Protein AF-A0A3D0NHR7-F1 (afdb_monomer)

Mean predicted aligned error: 10.05 Å

Sequence (197 aa):
MELDTPGGELRIEGRGYHDRNSAGQPLQSLGIHSWWWGRLALPGRDLIFYRLVPSEAGKAPRDLVVEIAEDGTCRAREQAALQMGRERRNVWGLRWPDSAVFADPDGHIVRVDVDSVLDNGPFYQRYLLRGRCGSDEGYGIGENLMPDRVDTDLLRPLVRMRVHRAVGANSMWLPLFSGDVDGRWSRLLKRSGGARV

Secondary structure (DSSP, 8-state):
-EEEETTEEEE--S---------SS-GGGS-EEEEEEEEEEETTEEEEEEEEEESSTTPPPEEEEEEEETT--EEEEET---EE--EEE-TT--EEESEEEEE-TT--EEEEEEEEEEEE-SSEEEEEEEEEETTEEEEEEEEEE-GGGTT-TTHHHHHHHHPPPSSSPPPTTGGGTSS-STTHHHHHHHHHTT---

Nearest PDB structures (foldseek):
  5wsy-assembly1_A  TM=3.851E-01  e=1.244E-01  Streptomyces avermitilis MA-4680 = NBRC 14893
  2own-assembly1_A  TM=2.273E-01  e=4.350E-02  Lactiplantibacillus plantarum
  8pec-assembly1_A  TM=3.671E-01  e=9.628E-01  Klebsiella pneumoniae
  2vqi-assembly2_B-2  TM=3.374E-01  e=1.499E+00  Escherichia coli
  2own-assembly1_B  TM=1.986E-01  e=8.928E-02  Lactiplantibacillus plantarum

pLDDT: mean 85.44, std 14.25, range [32.78, 98.56]

Foldseek 3Di:
DWDQDPVGIDDDDDDDDDDDDDDPDQLLPPQFQKKKWKWWDKVQKIKIKIWTDGNDPPDDIKIKIWMQGNVRDIDIDTPQVKDFADWDADPLRDIDGQKIWTAHRVGFIKIKGFPAWPDDDNFKTKTWIWMDTPPIITIMMMMMGGSNRCDDPVCVVVVQLCDDDPDDDGHLNNLLNDDDVPCSVVVSVVSVVPDDD

Structure (mmCIF, N/CA/C/O backbone):
data_AF-A0A3D0NHR7-F1
#
_entry.id   AF-A0A3D0NHR7-F1
#
loop_
_atom_site.group_PDB
_atom_site.id
_atom_site.type_symbol
_atom_site.label_atom_id
_atom_site.label_alt_id
_atom_site.label_comp_id
_atom_site.label_asym_id
_atom_site.label_entity_id
_atom_site.label_seq_id
_atom_site.pdbx_PDB_ins_code
_atom_site.Cartn_x
_atom_site.Cartn_y
_atom_site.Cartn_z
_atom_site.occupancy
_atom_site.B_iso_or_equiv
_atom_site.auth_seq_id
_atom_site.auth_comp_id
_atom_site.auth_asym_id
_atom_site.auth_atom_id
_atom_site.pdbx_PDB_model_num
ATOM 1 N N . MET A 1 1 ? -19.842 -3.595 -12.432 1.00 79.94 1 MET A N 1
ATOM 2 C CA . MET A 1 1 ? -19.036 -3.532 -13.665 1.00 79.94 1 MET A CA 1
ATOM 3 C C . MET A 1 1 ? -19.276 -4.808 -14.440 1.00 79.94 1 MET A C 1
ATOM 5 O O . MET A 1 1 ? -19.090 -5.873 -13.870 1.00 79.94 1 MET A O 1
ATOM 9 N N . GLU A 1 2 ? -19.714 -4.706 -15.686 1.00 84.62 2 GLU A N 1
ATOM 10 C CA . GLU A 1 2 ? -19.804 -5.844 -16.605 1.00 84.62 2 GLU A CA 1
ATOM 11 C C . GLU A 1 2 ? -18.571 -5.817 -17.512 1.00 84.62 2 GLU A C 1
ATOM 13 O O . GLU A 1 2 ? -18.151 -4.750 -17.964 1.00 84.62 2 GLU A O 1
ATOM 18 N N . LEU A 1 3 ? -17.925 -6.970 -17.671 1.00 83.69 3 LEU A N 1
ATOM 19 C CA . LEU A 1 3 ? -16.748 -7.160 -18.506 1.00 83.69 3 LEU A CA 1
ATOM 20 C C . LEU A 1 3 ? -17.049 -8.234 -19.542 1.00 83.69 3 LEU A C 1
ATOM 22 O O . LEU A 1 3 ? -17.218 -9.402 -19.191 1.00 83.69 3 LEU A O 1
ATOM 26 N N . ASP A 1 4 ? -17.019 -7.852 -20.811 1.00 88.12 4 ASP A N 1
ATOM 27 C CA . ASP A 1 4 ? -17.010 -8.810 -21.908 1.00 88.12 4 ASP A CA 1
ATOM 28 C C . ASP A 1 4 ? -15.602 -9.379 -22.069 1.00 88.12 4 ASP A C 1
ATOM 30 O O . ASP A 1 4 ? -14.644 -8.671 -22.394 1.00 88.12 4 ASP A O 1
ATOM 34 N N . THR A 1 5 ? -15.463 -10.678 -21.825 1.00 83.69 5 THR A N 1
ATOM 35 C CA . THR A 1 5 ? -14.222 -11.416 -22.062 1.00 83.69 5 THR A CA 1
ATOM 36 C C . THR A 1 5 ? -14.417 -12.388 -23.227 1.00 83.69 5 THR A C 1
ATOM 38 O O . THR A 1 5 ? -15.546 -12.792 -23.505 1.00 83.69 5 THR A O 1
ATOM 41 N N . PRO A 1 6 ? -13.343 -12.859 -23.892 1.00 85.31 6 PRO A N 1
ATOM 42 C CA . PRO A 1 6 ? -13.462 -13.897 -24.920 1.00 85.31 6 PRO A CA 1
ATOM 43 C C . PRO A 1 6 ? -14.146 -15.192 -24.439 1.00 85.31 6 PRO A C 1
ATOM 45 O O . PRO A 1 6 ? -14.608 -15.975 -25.263 1.00 85.31 6 PRO A O 1
ATOM 48 N N . GLY A 1 7 ? -14.194 -15.428 -23.120 1.00 87.06 7 GLY A N 1
ATOM 49 C CA . GLY A 1 7 ? -14.844 -16.583 -22.494 1.00 87.06 7 GLY A CA 1
ATOM 50 C C . GLY A 1 7 ? -16.284 -16.344 -22.024 1.00 87.06 7 GLY A C 1
ATOM 51 O O . GLY A 1 7 ? -16.879 -17.267 -21.473 1.00 87.06 7 GLY A O 1
ATOM 52 N N . GLY A 1 8 ? -16.837 -15.143 -22.219 1.00 88.62 8 GLY A N 1
ATOM 53 C CA . GLY A 1 8 ? -18.185 -14.768 -21.791 1.00 88.62 8 GLY A CA 1
ATOM 54 C C . GLY A 1 8 ? -18.231 -13.474 -20.981 1.00 88.62 8 GLY A C 1
ATOM 55 O O . GLY A 1 8 ? -17.220 -12.789 -20.792 1.00 88.62 8 GLY A O 1
ATOM 56 N N . GLU A 1 9 ? -19.429 -13.158 -20.504 1.00 91.31 9 GLU A N 1
ATOM 57 C CA . GLU A 1 9 ? -19.726 -11.952 -19.736 1.00 91.31 9 GLU A CA 1
ATOM 58 C C . GLU A 1 9 ? -19.452 -12.180 -18.242 1.00 91.31 9 GLU A C 1
ATOM 60 O O . GLU A 1 9 ? -19.903 -13.162 -17.646 1.00 91.31 9 GLU A O 1
ATOM 65 N N . LEU A 1 10 ? -18.697 -11.269 -17.626 1.00 90.94 10 LEU A N 1
ATOM 66 C CA . LEU A 1 10 ? -18.388 -11.289 -16.201 1.00 90.94 10 LEU A CA 1
ATOM 67 C C . LEU A 1 10 ? -18.998 -10.064 -15.519 1.00 90.94 10 LEU A C 1
ATOM 69 O O . LEU A 1 10 ? -18.574 -8.933 -15.754 1.00 90.94 10 LEU A O 1
ATOM 73 N N . ARG A 1 11 ? -19.938 -10.294 -14.600 1.00 89.81 11 ARG A N 1
ATOM 74 C CA . ARG A 1 11 ? -20.490 -9.245 -13.738 1.00 89.81 11 ARG A CA 1
ATOM 75 C C . ARG A 1 11 ? -19.736 -9.192 -12.410 1.00 89.81 11 ARG A C 1
ATOM 77 O O . ARG A 1 11 ? -19.733 -10.150 -11.644 1.00 89.81 11 ARG A O 1
ATOM 84 N N . ILE A 1 12 ? -19.115 -8.048 -12.140 1.00 87.38 12 ILE A N 1
ATOM 85 C CA . ILE A 1 12 ? -18.380 -7.743 -10.909 1.00 87.38 12 ILE A CA 1
ATOM 86 C C . ILE A 1 12 ? -19.143 -6.681 -10.122 1.00 87.38 12 ILE A C 1
ATOM 88 O O . ILE A 1 12 ? -19.407 -5.587 -10.629 1.00 87.38 12 ILE A O 1
ATOM 92 N N . GLU A 1 13 ? -19.432 -6.970 -8.861 1.00 85.25 13 GLU A N 1
ATOM 93 C CA . GLU A 1 13 ? -19.980 -6.017 -7.900 1.00 85.25 13 GLU A CA 1
ATOM 94 C C . GLU A 1 13 ? -18.982 -5.817 -6.758 1.00 85.25 13 GLU A C 1
ATOM 96 O O . GLU A 1 13 ? -18.407 -6.778 -6.247 1.00 85.25 13 GLU A O 1
ATOM 101 N N . GLY A 1 14 ? -18.722 -4.563 -6.392 1.00 81.44 14 GLY A N 1
ATOM 102 C CA . GLY A 1 14 ? -17.778 -4.244 -5.329 1.00 81.44 14 GLY A CA 1
ATOM 103 C C . GLY A 1 14 ? -17.333 -2.786 -5.329 1.00 81.44 14 GLY A C 1
ATOM 104 O O . GLY A 1 14 ? -17.687 -2.000 -6.209 1.00 81.44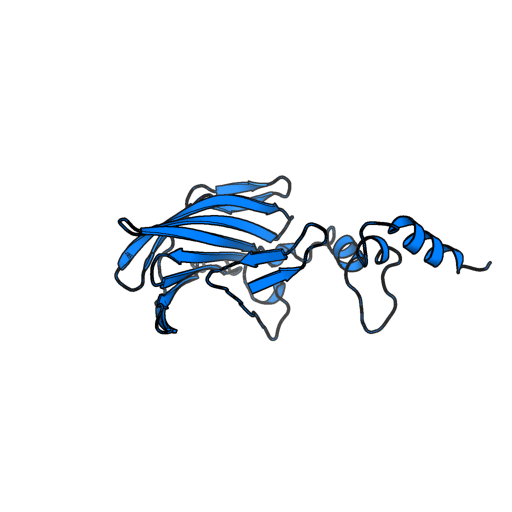 14 GLY A O 1
ATOM 105 N N . ARG A 1 15 ? -16.523 -2.434 -4.326 1.00 80.62 15 ARG A N 1
ATOM 106 C CA . ARG A 1 15 ? -15.954 -1.090 -4.158 1.00 80.62 15 ARG A CA 1
ATOM 107 C C . ARG A 1 15 ? -14.654 -0.942 -4.942 1.00 80.62 15 ARG A C 1
ATOM 109 O O . ARG A 1 15 ? -13.662 -1.609 -4.635 1.00 80.62 15 ARG A O 1
ATOM 116 N N . GLY A 1 16 ? -14.657 -0.032 -5.912 1.00 82.94 16 GLY A N 1
ATOM 117 C CA . GLY A 1 16 ? -13.457 0.393 -6.625 1.00 82.94 16 GLY A CA 1
ATOM 118 C C . GLY A 1 16 ? -12.600 1.346 -5.791 1.00 82.94 16 GLY A C 1
ATOM 119 O O . GLY A 1 16 ? -13.100 2.039 -4.912 1.00 82.94 16 GLY A O 1
ATOM 120 N N . TYR A 1 17 ? -11.305 1.384 -6.087 1.00 84.25 17 TYR A N 1
ATOM 121 C CA . TYR A 1 17 ? -10.371 2.354 -5.526 1.00 84.25 17 TYR A CA 1
ATOM 122 C C . TYR A 1 17 ? -9.459 2.863 -6.639 1.00 84.25 17 TYR A C 1
ATOM 124 O O . TYR A 1 17 ? -9.016 2.083 -7.484 1.00 84.25 17 TYR A O 1
ATOM 132 N N . HIS A 1 18 ? -9.194 4.165 -6.640 1.00 85.25 18 HIS A N 1
ATOM 133 C CA . HIS A 1 18 ? -8.281 4.801 -7.577 1.00 85.25 18 HIS A CA 1
ATOM 134 C C . HIS A 1 18 ? -7.472 5.861 -6.840 1.00 85.25 18 HIS A C 1
ATOM 136 O O . HIS A 1 18 ? -8.047 6.797 -6.283 1.00 85.25 18 HIS A O 1
ATOM 142 N N . ASP A 1 19 ? -6.150 5.723 -6.851 1.00 86.19 19 ASP A N 1
ATOM 143 C CA . ASP A 1 19 ? -5.232 6.727 -6.337 1.00 86.19 19 ASP A CA 1
ATOM 144 C C . ASP A 1 19 ? -4.466 7.412 -7.468 1.00 86.19 19 ASP A C 1
ATOM 146 O O . ASP A 1 19 ? -4.249 6.872 -8.557 1.00 86.19 19 ASP A O 1
ATOM 150 N N . ARG A 1 20 ? -4.046 8.646 -7.195 1.00 84.50 20 ARG A N 1
ATOM 151 C CA . ARG A 1 20 ? -3.165 9.401 -8.075 1.00 84.50 20 ARG A CA 1
ATOM 152 C C . ARG A 1 20 ? -2.112 10.100 -7.241 1.00 84.50 20 ARG A C 1
ATOM 154 O O . ARG A 1 20 ? -2.428 10.921 -6.388 1.00 84.50 20 ARG A O 1
ATOM 161 N N . ASN A 1 21 ? -0.858 9.829 -7.572 1.00 83.25 21 ASN A N 1
ATOM 162 C CA . ASN A 1 21 ? 0.293 10.483 -6.972 1.00 83.25 21 ASN A CA 1
ATOM 163 C C . ASN A 1 21 ? 0.912 11.449 -7.988 1.00 83.25 21 ASN A C 1
ATOM 165 O O . ASN A 1 21 ? 1.052 11.127 -9.170 1.00 83.25 21 ASN A O 1
ATOM 169 N N . SER A 1 22 ? 1.283 12.646 -7.538 1.00 85.56 22 SER A N 1
ATOM 170 C CA . SER A 1 22 ? 1.990 13.630 -8.359 1.00 85.56 22 SER A CA 1
ATOM 171 C C . SER A 1 22 ? 3.017 14.373 -7.524 1.00 85.56 22 SER A C 1
ATOM 173 O O . SER A 1 22 ? 2.725 14.763 -6.397 1.00 85.56 22 SER A O 1
ATOM 175 N N . ALA A 1 23 ? 4.186 14.621 -8.101 1.00 84.81 23 ALA A N 1
ATOM 176 C CA . ALA A 1 23 ? 5.216 15.445 -7.493 1.00 84.81 23 ALA A CA 1
ATOM 177 C C . ALA A 1 23 ? 5.865 16.340 -8.552 1.00 84.81 23 ALA A C 1
ATOM 179 O O . ALA A 1 23 ? 5.944 15.972 -9.723 1.00 84.81 23 ALA A O 1
ATOM 180 N N . GLY A 1 24 ? 6.351 17.510 -8.130 1.00 88.88 24 GLY A N 1
ATOM 181 C CA . GLY A 1 24 ? 7.109 18.422 -8.996 1.00 88.88 24 GLY A CA 1
ATOM 182 C C . GLY A 1 24 ? 8.553 17.976 -9.252 1.00 88.88 24 GLY A C 1
ATOM 183 O O . GLY A 1 24 ? 9.279 18.640 -9.984 1.00 88.88 24 GLY A O 1
ATOM 184 N N . GLN A 1 25 ? 8.984 16.874 -8.634 1.00 87.94 25 GLN A N 1
ATOM 185 C CA . GLN A 1 25 ? 10.338 16.339 -8.719 1.00 87.94 25 GLN A CA 1
ATOM 186 C C . GLN A 1 25 ? 10.295 14.836 -9.027 1.00 87.94 25 GLN A C 1
ATOM 188 O O . GLN A 1 25 ? 9.297 14.178 -8.713 1.00 87.94 25 GLN A O 1
ATOM 193 N N . PRO A 1 26 ? 11.368 14.274 -9.614 1.00 84.25 26 PRO A N 1
ATOM 194 C CA . PRO A 1 26 ? 11.511 12.833 -9.763 1.00 84.25 26 PRO A CA 1
ATOM 195 C C . PRO A 1 26 ? 11.393 12.111 -8.417 1.00 84.25 26 PRO A C 1
ATOM 197 O O . PRO A 1 26 ? 11.827 12.622 -7.386 1.00 84.25 26 PRO A O 1
ATOM 200 N N . LEU A 1 27 ? 10.843 10.899 -8.443 1.00 82.00 27 LEU A N 1
ATOM 201 C CA . LEU A 1 27 ? 10.553 10.091 -7.256 1.00 82.00 27 LEU A CA 1
ATOM 202 C C . LEU A 1 27 ? 11.779 9.892 -6.342 1.00 82.00 27 LEU A C 1
ATOM 204 O O . LEU A 1 27 ? 11.665 10.011 -5.126 1.00 82.00 27 LEU A O 1
ATOM 208 N N . GLN A 1 28 ? 12.959 9.661 -6.924 1.00 81.75 28 GLN A N 1
ATOM 209 C CA . GLN A 1 28 ? 14.230 9.503 -6.206 1.00 81.75 28 GLN A CA 1
ATOM 210 C C . GLN A 1 28 ? 14.733 10.793 -5.535 1.00 81.75 28 GLN A C 1
ATOM 212 O O . GLN A 1 28 ? 15.607 10.751 -4.679 1.00 81.75 28 GLN A O 1
ATOM 217 N N . SER A 1 29 ? 14.197 11.954 -5.917 1.00 86.94 29 SER A N 1
ATOM 218 C CA . SER A 1 29 ? 14.570 13.255 -5.354 1.00 86.94 29 SER A CA 1
ATOM 219 C C . SER A 1 29 ? 13.652 13.696 -4.212 1.00 86.94 29 SER A C 1
ATOM 221 O O . SER A 1 29 ? 13.913 14.720 -3.592 1.00 86.94 29 SER A O 1
ATOM 223 N N . LEU A 1 30 ? 12.609 12.921 -3.888 1.00 89.00 30 LEU A N 1
ATOM 224 C CA . LEU A 1 30 ? 11.637 13.269 -2.843 1.00 89.00 30 LEU A CA 1
ATOM 225 C C . LEU A 1 30 ? 12.155 13.068 -1.410 1.00 89.00 30 LEU A C 1
ATOM 227 O O . LEU A 1 30 ? 11.438 13.372 -0.459 1.00 89.00 30 LEU A O 1
ATOM 231 N N . GLY A 1 31 ? 13.373 12.542 -1.235 1.00 91.06 31 GLY A N 1
ATOM 232 C CA . GLY A 1 31 ? 13.938 12.255 0.088 1.00 91.06 31 GLY A CA 1
ATOM 233 C C . GLY A 1 31 ? 13.225 11.111 0.814 1.00 91.06 31 GLY A C 1
ATOM 234 O O . GLY A 1 31 ? 13.133 11.119 2.042 1.00 91.06 31 GLY A O 1
ATOM 235 N N . ILE A 1 32 ? 12.691 10.149 0.056 1.00 92.31 32 ILE A N 1
ATOM 236 C CA . ILE A 1 32 ? 11.978 8.975 0.565 1.00 92.31 32 ILE A CA 1
ATOM 237 C C . ILE A 1 32 ? 12.862 7.746 0.372 1.00 92.31 32 ILE A C 1
ATOM 239 O O . ILE A 1 32 ? 13.110 7.333 -0.759 1.00 92.31 32 ILE A O 1
ATOM 243 N N . HIS A 1 33 ? 13.272 7.123 1.474 1.00 92.00 33 HIS A N 1
ATOM 244 C CA . HIS A 1 33 ? 14.067 5.901 1.440 1.00 92.00 33 HIS A CA 1
ATOM 245 C C . HIS A 1 33 ? 13.204 4.700 1.064 1.00 92.00 33 HIS A C 1
ATOM 247 O O . HIS A 1 33 ? 13.524 3.911 0.172 1.00 92.00 33 HIS A O 1
ATOM 253 N N . SER A 1 34 ? 12.078 4.573 1.761 1.00 92.75 34 SER A N 1
ATOM 254 C CA . SER A 1 34 ? 11.089 3.541 1.501 1.00 92.75 34 SER A CA 1
ATOM 255 C C . SER A 1 34 ? 9.702 4.044 1.835 1.00 92.75 34 SER A C 1
ATOM 257 O O . SER A 1 34 ? 9.505 4.765 2.815 1.00 92.75 34 SER A O 1
ATOM 259 N N . TRP A 1 35 ? 8.735 3.595 1.058 1.00 93.62 35 TRP A N 1
ATOM 260 C CA . TRP A 1 35 ? 7.329 3.826 1.298 1.00 93.62 35 TRP A CA 1
ATOM 261 C C . TRP A 1 35 ? 6.607 2.483 1.247 1.00 93.62 35 TRP A C 1
ATOM 263 O O . TRP A 1 35 ? 6.737 1.736 0.279 1.00 93.62 35 TRP A O 1
ATOM 273 N N . TRP A 1 36 ? 5.860 2.189 2.307 1.00 96.00 36 TRP A N 1
ATOM 274 C CA . TRP A 1 36 ? 4.902 1.098 2.349 1.00 96.00 36 TRP A CA 1
ATOM 275 C C . TRP A 1 36 ? 3.498 1.661 2.531 1.00 96.00 36 TRP A C 1
ATOM 277 O O . TRP A 1 36 ? 3.273 2.507 3.397 1.00 96.00 36 TRP A O 1
ATOM 287 N N . TRP A 1 37 ? 2.560 1.218 1.710 1.00 96.31 37 TRP A N 1
ATOM 288 C CA . TRP A 1 37 ? 1.160 1.612 1.804 1.00 96.31 37 TRP A CA 1
ATOM 289 C C . TRP A 1 37 ? 0.254 0.428 1.576 1.00 96.31 37 TRP A C 1
ATOM 291 O O . TRP A 1 37 ? 0.637 -0.541 0.926 1.00 96.31 37 TRP A O 1
ATOM 301 N N . GLY A 1 38 ? -0.965 0.535 2.076 1.00 96.69 38 GLY A N 1
ATOM 302 C CA . GLY A 1 38 ? -2.039 -0.310 1.612 1.00 96.69 38 GLY A CA 1
ATOM 303 C C . GLY A 1 38 ? -3.402 0.303 1.842 1.00 96.69 38 GLY A C 1
ATOM 304 O O . GLY A 1 38 ? -3.570 1.273 2.580 1.00 96.69 38 GLY A O 1
ATOM 305 N N . ARG A 1 39 ? -4.382 -0.309 1.191 1.00 96.75 39 ARG A N 1
ATOM 306 C CA . ARG A 1 39 ? -5.806 -0.048 1.358 1.00 96.75 39 ARG A CA 1
ATOM 307 C C . ARG A 1 39 ? -6.483 -1.347 1.749 1.00 96.75 39 ARG A C 1
ATOM 309 O O . ARG A 1 39 ? -6.330 -2.337 1.042 1.00 96.75 39 ARG A O 1
ATOM 316 N N . LEU A 1 40 ? -7.247 -1.331 2.831 1.00 97.19 40 LEU A N 1
ATOM 317 C CA . LEU A 1 40 ? -8.100 -2.416 3.297 1.00 97.19 40 LEU A CA 1
ATOM 318 C C . LEU A 1 40 ? -9.564 -2.027 3.160 1.00 97.19 40 LEU A C 1
ATOM 320 O O . LEU A 1 40 ? -9.982 -0.997 3.679 1.00 97.19 40 LEU A O 1
ATOM 324 N N . ALA A 1 41 ? -10.332 -2.897 2.520 1.00 96.31 41 ALA A N 1
ATOM 325 C CA . ALA A 1 41 ? -11.771 -2.774 2.398 1.00 96.31 41 ALA A CA 1
ATOM 326 C C . ALA A 1 41 ? -12.445 -3.566 3.526 1.00 96.31 41 ALA A C 1
ATOM 328 O O . ALA A 1 41 ? -12.522 -4.792 3.460 1.00 96.31 41 ALA A O 1
ATOM 329 N N . LEU A 1 42 ? -12.928 -2.868 4.555 1.00 96.12 42 LEU A N 1
ATOM 330 C CA . LEU A 1 42 ? -13.675 -3.432 5.688 1.00 96.12 42 LEU A CA 1
ATOM 331 C C . LEU A 1 42 ? -15.189 -3.213 5.499 1.00 96.12 42 LEU A C 1
ATOM 333 O O . LEU A 1 42 ? -15.586 -2.370 4.690 1.00 96.12 42 LEU A O 1
ATOM 337 N N . PRO A 1 43 ? -16.073 -3.938 6.198 1.00 94.94 43 PRO A N 1
ATOM 338 C CA . PRO A 1 43 ? -17.504 -3.631 6.189 1.00 94.94 43 PRO A CA 1
ATOM 339 C C . PRO A 1 43 ? -17.760 -2.144 6.498 1.00 94.94 43 PRO A C 1
ATOM 341 O O . PRO A 1 43 ? -17.205 -1.603 7.449 1.00 94.94 43 PRO A O 1
ATOM 344 N N . GLY A 1 44 ? -18.523 -1.456 5.643 1.00 93.88 44 GLY A N 1
ATOM 345 C CA . GLY A 1 44 ? -18.908 -0.046 5.832 1.00 93.88 44 GLY A CA 1
ATOM 346 C C .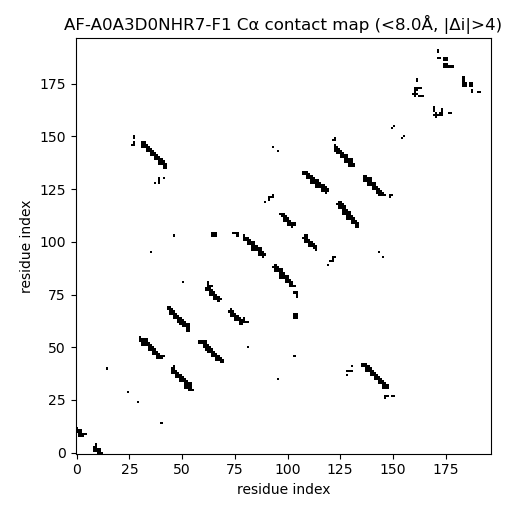 GLY A 1 44 ? -17.794 1.009 5.711 1.00 93.88 44 GLY A C 1
ATOM 347 O O . GLY A 1 44 ? -18.086 2.200 5.786 1.00 93.88 44 GLY A O 1
ATOM 348 N N . ARG A 1 45 ? -16.521 0.625 5.520 1.00 95.50 45 ARG A N 1
ATOM 349 C CA . ARG A 1 45 ? -15.409 1.591 5.401 1.00 95.50 45 ARG A CA 1
ATOM 350 C C . ARG A 1 45 ? -14.177 1.063 4.671 1.00 95.50 45 ARG A C 1
ATOM 352 O O . ARG A 1 45 ? -13.972 -0.140 4.533 1.00 95.50 45 ARG A O 1
ATOM 359 N N . ASP A 1 46 ? -13.324 1.981 4.255 1.00 96.62 46 ASP A N 1
ATOM 360 C CA . ASP A 1 46 ? -11.988 1.725 3.739 1.00 96.62 46 ASP A CA 1
ATOM 361 C C . ASP A 1 46 ? -10.941 2.325 4.675 1.00 96.62 46 ASP A C 1
ATOM 363 O O . ASP A 1 46 ? -11.080 3.456 5.131 1.00 96.62 46 ASP A O 1
ATOM 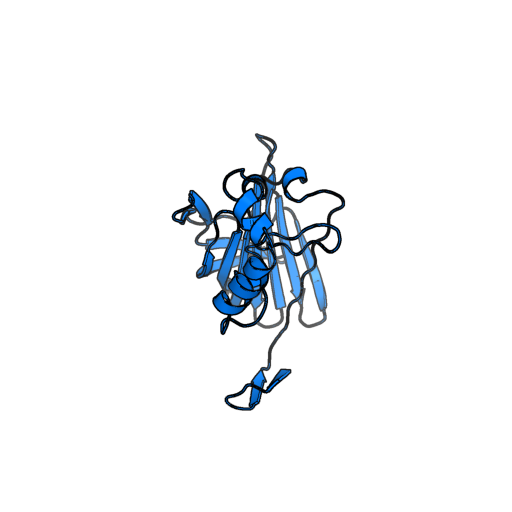367 N N . LEU A 1 47 ? -9.874 1.574 4.939 1.00 97.56 47 LEU A N 1
ATOM 368 C CA . LEU A 1 47 ? -8.703 2.061 5.658 1.00 97.56 47 LEU A CA 1
ATOM 369 C C . LEU A 1 47 ? -7.514 2.102 4.717 1.00 97.56 47 LEU A C 1
ATOM 371 O O . LEU A 1 47 ? -7.091 1.080 4.184 1.00 97.56 47 LEU A O 1
ATOM 375 N N . ILE A 1 48 ? -6.948 3.282 4.550 1.00 97.38 48 ILE A N 1
ATOM 376 C CA . ILE A 1 48 ? -5.727 3.518 3.804 1.00 97.38 48 ILE A CA 1
ATOM 377 C C . ILE A 1 48 ? -4.631 3.819 4.815 1.00 97.38 48 ILE A C 1
ATOM 379 O O . ILE A 1 48 ? -4.807 4.676 5.672 1.00 97.38 48 ILE A O 1
ATOM 383 N N . PHE A 1 49 ? -3.492 3.153 4.724 1.00 97.62 49 PHE A N 1
ATOM 384 C CA . PHE A 1 49 ? -2.374 3.390 5.627 1.00 97.62 49 PHE A CA 1
ATOM 385 C C . PHE A 1 49 ? -1.083 3.607 4.851 1.00 97.62 49 PHE A C 1
ATOM 387 O O . PHE A 1 49 ? -0.852 2.991 3.814 1.00 97.62 49 PHE A O 1
ATOM 394 N N . TYR A 1 50 ? -0.233 4.478 5.376 1.00 96.44 50 TYR A N 1
ATOM 395 C CA . TYR A 1 50 ? 1.073 4.810 4.836 1.00 96.44 50 TYR A CA 1
ATOM 396 C C . TYR A 1 50 ? 2.109 4.738 5.946 1.00 96.44 50 TYR A C 1
ATOM 398 O O . TYR A 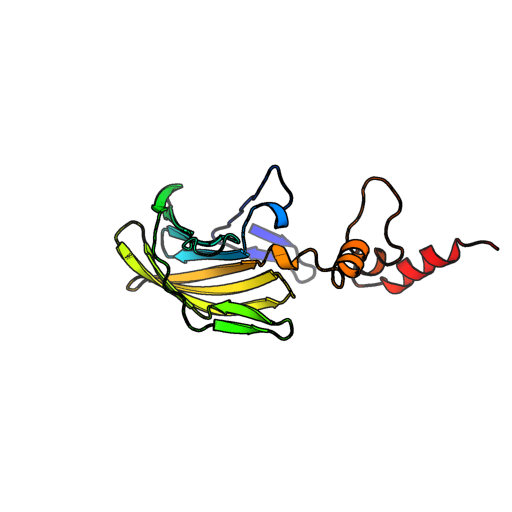1 50 ? 1.888 5.239 7.047 1.00 96.44 50 TYR A O 1
ATOM 406 N N . ARG A 1 51 ? 3.273 4.196 5.603 1.00 96.81 51 ARG A N 1
ATOM 407 C CA . ARG A 1 51 ? 4.536 4.403 6.295 1.00 96.81 51 ARG A CA 1
ATOM 408 C C . ARG A 1 51 ? 5.560 4.909 5.294 1.00 96.81 51 ARG A C 1
ATOM 410 O O . ARG A 1 51 ? 5.910 4.210 4.345 1.00 96.81 51 ARG A O 1
ATOM 417 N N . LEU A 1 52 ? 6.080 6.099 5.546 1.00 95.12 52 LEU A N 1
ATOM 418 C CA . LEU A 1 52 ? 7.148 6.716 4.774 1.00 95.12 52 LEU A CA 1
ATOM 419 C C . LEU A 1 52 ? 8.388 6.830 5.656 1.00 95.12 52 LEU A C 1
ATOM 421 O O . LEU A 1 52 ? 8.364 7.487 6.693 1.00 95.12 52 LEU A O 1
ATOM 425 N N . VAL A 1 53 ? 9.482 6.205 5.238 1.00 94.81 53 VAL A N 1
ATOM 426 C CA . VAL A 1 53 ? 10.792 6.321 5.884 1.00 94.81 53 VAL A CA 1
ATOM 427 C C . VAL A 1 53 ? 11.608 7.361 5.114 1.00 94.81 53 VAL A C 1
ATOM 429 O O . VAL A 1 53 ? 11.859 7.152 3.923 1.00 94.81 53 VAL A O 1
ATOM 432 N N . PRO A 1 54 ? 12.003 8.485 5.736 1.00 94.88 54 PRO A N 1
ATOM 433 C CA . PRO A 1 54 ? 12.832 9.488 5.072 1.00 94.88 54 PRO A CA 1
ATOM 434 C C . PRO A 1 54 ? 14.237 8.959 4.748 1.00 94.88 54 PRO A C 1
ATOM 436 O O . PRO A 1 54 ? 14.775 8.139 5.488 1.00 94.88 54 PRO A O 1
ATOM 439 N N . SER A 1 55 ? 14.854 9.460 3.673 1.00 92.31 55 SER A N 1
ATOM 440 C CA . SER A 1 55 ? 16.259 9.158 3.328 1.00 92.31 55 SER A CA 1
ATOM 441 C C . SER A 1 55 ? 17.269 9.863 4.234 1.00 92.31 55 SER A C 1
ATOM 443 O O . SER A 1 55 ? 18.417 9.437 4.329 1.00 92.31 55 SER A O 1
ATOM 445 N N . GLU A 1 56 ? 16.862 10.941 4.904 1.00 93.06 56 GLU A N 1
ATOM 446 C CA . GLU A 1 56 ? 17.713 11.653 5.855 1.00 93.06 56 GLU A CA 1
ATOM 447 C C . GLU A 1 56 ? 17.937 10.808 7.120 1.00 93.06 56 GLU A C 1
ATOM 449 O O . GLU A 1 56 ? 16.991 10.417 7.811 1.00 93.06 56 GLU A O 1
ATOM 454 N N . ALA A 1 57 ? 19.206 10.540 7.438 1.00 89.88 57 ALA A N 1
ATOM 455 C CA . ALA A 1 57 ? 19.584 9.721 8.582 1.00 89.88 57 ALA A CA 1
ATOM 456 C C . ALA A 1 57 ? 19.073 10.317 9.906 1.00 89.88 57 ALA A C 1
ATOM 458 O O . ALA A 1 57 ? 19.202 11.510 10.168 1.00 89.88 57 ALA A O 1
ATOM 459 N N . GLY A 1 58 ? 18.504 9.465 10.762 1.00 90.38 58 GLY A N 1
ATOM 460 C CA . GLY A 1 58 ? 17.986 9.863 12.075 1.00 90.38 58 GLY A CA 1
ATOM 461 C C . GLY A 1 58 ? 16.587 10.488 12.059 1.00 90.38 58 GLY A C 1
ATOM 462 O O . GLY A 1 58 ? 16.031 10.728 13.130 1.00 90.38 58 GLY A O 1
ATOM 463 N N . LYS A 1 59 ? 15.969 10.712 10.890 1.00 93.50 59 LYS A N 1
ATOM 464 C CA . LYS A 1 59 ? 14.557 11.113 10.825 1.00 93.50 59 LYS A CA 1
ATOM 465 C C . LYS A 1 59 ? 13.639 9.917 11.072 1.00 93.50 59 LYS A C 1
ATOM 467 O O . LYS A 1 59 ? 13.813 8.846 10.496 1.00 93.50 59 LYS A O 1
ATOM 472 N N . ALA A 1 60 ? 12.636 10.125 11.920 1.00 93.38 60 ALA A N 1
ATOM 473 C CA . ALA A 1 60 ? 11.630 9.113 12.213 1.00 93.38 60 ALA A CA 1
ATOM 474 C C . ALA A 1 60 ? 10.715 8.848 10.997 1.00 93.38 60 ALA A C 1
ATOM 476 O O . ALA A 1 60 ? 10.470 9.769 10.205 1.00 93.38 60 ALA A O 1
ATOM 477 N N . PRO A 1 61 ? 10.170 7.623 10.863 1.00 94.94 61 PRO A N 1
ATOM 478 C CA . PRO A 1 61 ? 9.115 7.336 9.900 1.00 94.94 61 PRO A CA 1
ATOM 479 C C . PRO A 1 61 ? 7.893 8.238 10.098 1.00 94.94 61 PRO A C 1
ATOM 481 O O . PRO A 1 61 ? 7.559 8.625 11.219 1.00 94.94 61 PRO A O 1
ATOM 484 N N . ARG A 1 62 ? 7.208 8.545 8.998 1.00 95.81 62 ARG A N 1
ATOM 485 C CA . ARG A 1 62 ? 5.915 9.227 8.989 1.00 95.81 62 ARG A CA 1
ATOM 486 C C . ARG A 1 62 ? 4.827 8.220 8.685 1.00 95.81 62 ARG A C 1
ATOM 488 O O . ARG A 1 62 ? 4.851 7.585 7.633 1.00 95.81 62 ARG A O 1
ATOM 495 N N . ASP A 1 63 ? 3.875 8.138 9.595 1.00 97.00 63 ASP A N 1
ATOM 496 C CA . ASP A 1 63 ? 2.753 7.223 9.506 1.00 97.00 63 ASP A CA 1
ATOM 497 C C . ASP A 1 63 ? 1.448 8.001 9.374 1.00 97.00 63 ASP A C 1
ATOM 499 O O . ASP A 1 63 ? 1.228 8.978 10.094 1.00 97.00 63 ASP A O 1
ATOM 503 N N . LEU A 1 64 ? 0.581 7.543 8.480 1.00 97.00 64 LEU A N 1
ATOM 504 C CA . LEU A 1 64 ? -0.739 8.114 8.243 1.00 97.00 64 LEU A CA 1
ATOM 505 C C . LEU A 1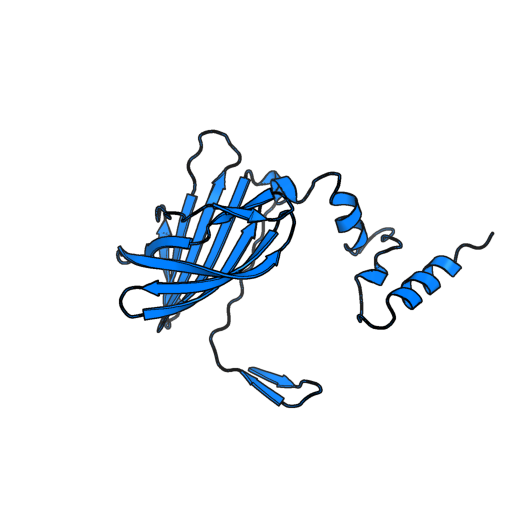 64 ? -1.737 6.977 8.076 1.00 97.00 64 LEU A C 1
ATOM 507 O O . LEU A 1 64 ? -1.483 6.052 7.310 1.00 97.00 64 LEU A O 1
ATOM 511 N N . VAL A 1 65 ? -2.877 7.071 8.751 1.00 98.12 65 VAL A N 1
ATOM 512 C CA . VAL A 1 65 ? -4.050 6.235 8.482 1.00 98.12 65 VAL A CA 1
ATOM 513 C C . VAL A 1 65 ? -5.195 7.153 8.086 1.00 98.12 65 VAL A C 1
ATOM 515 O O . VAL A 1 65 ? -5.485 8.114 8.792 1.00 98.12 65 VAL A O 1
ATOM 518 N N . VAL A 1 66 ? -5.835 6.871 6.960 1.00 97.69 66 VAL A N 1
ATOM 519 C CA . VAL A 1 66 ? -7.031 7.553 6.474 1.00 97.69 66 VAL A CA 1
ATOM 520 C C . VAL A 1 66 ? -8.161 6.543 6.451 1.00 97.69 66 VAL A C 1
ATOM 522 O O . VAL A 1 66 ? -8.027 5.466 5.878 1.00 97.69 66 VAL A O 1
ATOM 525 N N . GLU A 1 67 ? -9.273 6.894 7.068 1.00 97.56 67 GLU A N 1
ATOM 526 C CA . GLU A 1 67 ? -10.528 6.181 6.929 1.00 97.56 67 GLU A CA 1
ATOM 527 C C . GLU A 1 67 ? -11.424 6.918 5.944 1.00 97.56 67 GLU A C 1
ATOM 529 O O . GLU A 1 67 ? -11.534 8.144 5.999 1.00 97.56 67 GLU A O 1
ATOM 534 N N . ILE A 1 68 ? -12.079 6.151 5.080 1.00 96.25 68 ILE A N 1
ATOM 535 C CA . ILE A 1 68 ? -13.164 6.611 4.222 1.00 96.25 68 ILE A CA 1
ATOM 536 C C . ILE A 1 68 ? -14.393 5.774 4.574 1.00 96.25 68 ILE A C 1
ATOM 538 O O . ILE A 1 68 ? -14.401 4.562 4.354 1.00 96.25 68 ILE A O 1
ATOM 542 N N . ALA A 1 69 ? -15.407 6.400 5.159 1.00 95.31 69 ALA A N 1
ATOM 543 C CA . ALA A 1 69 ? -16.672 5.751 5.481 1.00 95.31 69 ALA A CA 1
ATOM 544 C C . ALA A 1 69 ? -17.546 5.574 4.226 1.00 95.31 69 ALA A C 1
ATOM 546 O O . ALA A 1 69 ? -17.310 6.188 3.185 1.00 95.31 69 ALA A O 1
ATOM 547 N N . GLU A 1 70 ? -18.569 4.726 4.319 1.00 92.44 70 GLU A N 1
ATOM 548 C CA . GLU A 1 70 ? -19.511 4.450 3.225 1.00 92.44 70 GLU A CA 1
ATOM 549 C C . GLU A 1 70 ? -20.259 5.697 2.724 1.00 92.44 70 GLU A C 1
ATOM 551 O O . GLU A 1 70 ? -20.556 5.799 1.536 1.00 92.44 70 GLU A O 1
ATOM 556 N N . ASP A 1 71 ? -20.497 6.676 3.599 1.00 93.94 71 ASP A N 1
ATOM 557 C CA . ASP A 1 71 ? -21.100 7.968 3.250 1.00 93.94 71 ASP A CA 1
ATOM 558 C C . ASP A 1 71 ? -20.116 8.947 2.574 1.00 93.94 71 ASP A C 1
ATOM 560 O O . ASP A 1 71 ? -20.492 10.062 2.210 1.00 93.94 71 ASP A O 1
ATOM 564 N N . GLY A 1 72 ? -18.857 8.537 2.391 1.00 92.06 72 GLY A N 1
ATOM 565 C CA . GLY A 1 72 ? -17.784 9.348 1.824 1.00 92.06 72 GLY A CA 1
ATOM 566 C C . GLY A 1 72 ? -17.073 10.253 2.832 1.00 92.06 72 GLY A C 1
ATOM 567 O O . GLY A 1 72 ? -16.175 10.998 2.435 1.00 92.06 72 GLY A O 1
ATOM 568 N N . THR A 1 73 ? -17.428 10.204 4.120 1.00 96.12 73 THR A N 1
ATOM 569 C CA . THR A 1 73 ? -16.727 10.957 5.163 1.00 96.12 73 THR A CA 1
ATOM 570 C C . THR A 1 73 ? -15.295 10.452 5.304 1.00 96.12 73 THR A C 1
ATOM 572 O O . THR A 1 73 ? -15.048 9.254 5.449 1.00 96.12 73 THR A O 1
ATOM 575 N N . CYS A 1 74 ? -14.342 11.386 5.308 1.00 96.94 74 CYS A N 1
ATOM 576 C CA . CYS A 1 74 ? -12.920 11.090 5.435 1.00 96.94 74 CYS A CA 1
ATOM 577 C C . CYS A 1 74 ? -12.384 11.552 6.790 1.00 96.94 74 CYS A C 1
ATOM 579 O O . CYS A 1 74 ? -12.550 12.712 7.171 1.00 96.94 74 CYS A O 1
ATOM 581 N N . ARG A 1 75 ? -11.673 10.665 7.486 1.00 97.31 75 ARG A N 1
ATOM 582 C CA . ARG A 1 75 ? -10.966 10.974 8.736 1.00 97.31 75 ARG A CA 1
ATOM 583 C C . ARG A 1 75 ? -9.521 10.532 8.623 1.00 97.31 75 ARG A C 1
ATOM 585 O O . ARG A 1 75 ? -9.235 9.506 8.020 1.00 97.31 75 ARG A O 1
ATOM 592 N N . ALA A 1 76 ? -8.605 11.290 9.208 1.00 96.38 76 ALA A N 1
ATOM 593 C CA . ALA A 1 76 ? -7.186 10.973 9.165 1.00 96.38 76 ALA A CA 1
ATOM 594 C C . ALA A 1 76 ? -6.583 10.975 10.565 1.00 96.38 76 ALA A C 1
ATOM 596 O O . ALA A 1 76 ? -6.896 11.826 11.397 1.00 96.38 76 ALA A O 1
ATOM 597 N N . ARG A 1 77 ? -5.677 10.030 10.792 1.00 95.06 77 ARG A N 1
ATOM 598 C CA . ARG A 1 77 ? -4.812 9.956 11.957 1.00 95.06 77 ARG A CA 1
ATOM 599 C C . ARG A 1 77 ? -3.368 10.025 11.495 1.00 95.06 77 ARG A C 1
ATOM 601 O O . ARG A 1 77 ? -2.815 9.059 10.966 1.00 95.06 77 ARG A O 1
ATOM 608 N N . GLU A 1 78 ? -2.760 11.181 11.710 1.00 94.12 78 GLU A N 1
ATOM 609 C CA . GLU A 1 78 ? -1.315 11.326 11.605 1.00 94.12 78 GLU A CA 1
ATOM 610 C C . GLU A 1 78 ? -0.628 10.637 12.784 1.00 94.12 78 GLU A C 1
ATOM 612 O O . GLU A 1 78 ? -1.221 10.447 13.847 1.00 94.12 78 GLU A O 1
ATOM 617 N N . GLN A 1 79 ? 0.636 10.257 12.593 1.00 89.94 79 GLN A N 1
ATOM 618 C CA . GLN A 1 79 ? 1.436 9.594 13.625 1.00 89.94 79 GLN A CA 1
ATOM 619 C C . GLN A 1 79 ? 0.756 8.320 14.146 1.00 89.94 79 GLN A C 1
ATOM 621 O O . GLN A 1 79 ? 0.811 7.999 15.332 1.00 89.94 79 GLN A O 1
ATOM 626 N N . ALA A 1 80 ? 0.133 7.561 13.239 1.00 89.06 80 ALA A N 1
ATOM 627 C CA . ALA A 1 80 ? -0.562 6.313 13.552 1.00 89.06 80 ALA A CA 1
ATOM 628 C C . ALA A 1 80 ? 0.347 5.210 14.138 1.00 89.06 80 ALA A C 1
ATOM 630 O O . ALA A 1 80 ? -0.159 4.166 14.548 1.00 89.06 80 ALA A O 1
ATOM 631 N N . ALA A 1 81 ? 1.663 5.452 14.201 1.00 91.25 81 ALA A N 1
ATOM 632 C CA . ALA A 1 81 ? 2.663 4.612 14.851 1.00 91.25 81 ALA A CA 1
ATOM 633 C C . ALA A 1 81 ? 2.562 3.143 14.412 1.00 91.25 81 ALA A C 1
ATOM 635 O O . ALA A 1 81 ? 2.448 2.238 15.238 1.00 91.25 81 ALA A O 1
ATOM 636 N N . LEU A 1 82 ? 2.602 2.917 13.095 1.00 96.56 82 LEU A N 1
ATOM 637 C CA . LEU A 1 82 ? 2.509 1.590 12.493 1.00 96.56 82 LEU A CA 1
ATOM 638 C C . LEU A 1 82 ? 3.580 0.668 13.097 1.00 96.56 82 LEU A C 1
ATOM 640 O O . LEU A 1 82 ? 4.784 0.919 13.039 1.00 96.56 82 LEU A O 1
ATOM 644 N N . GLN A 1 83 ? 3.161 -0.433 13.688 1.00 97.12 83 GLN A N 1
ATOM 645 C CA . GLN A 1 83 ? 4.060 -1.458 14.189 1.00 97.12 83 GLN A CA 1
ATOM 646 C C . GLN A 1 83 ? 4.244 -2.485 13.085 1.00 97.12 83 GLN A C 1
ATOM 648 O O . GLN A 1 83 ? 3.309 -3.202 12.741 1.00 97.12 83 GLN A O 1
ATOM 653 N N . MET A 1 84 ? 5.436 -2.529 12.497 1.00 96.81 84 MET A N 1
ATOM 654 C CA . MET A 1 84 ? 5.724 -3.464 11.411 1.00 96.81 84 MET A CA 1
ATOM 655 C C . MET A 1 84 ? 6.040 -4.834 11.985 1.00 96.81 84 MET A C 1
ATOM 657 O O . MET A 1 84 ? 6.769 -4.942 12.972 1.00 96.81 84 MET A O 1
ATOM 661 N N . GLY A 1 85 ? 5.520 -5.860 11.326 1.00 96.81 85 GLY A N 1
ATOM 662 C CA . GLY A 1 85 ? 5.858 -7.247 11.571 1.00 96.81 85 GLY A CA 1
ATOM 663 C C . GLY A 1 85 ? 7.276 -7.593 11.134 1.00 96.81 85 GLY A C 1
ATOM 664 O O . GLY A 1 85 ? 8.177 -6.752 11.032 1.00 96.81 85 GLY A O 1
ATOM 665 N N . ARG A 1 86 ? 7.492 -8.876 10.863 1.00 96.50 86 ARG A N 1
ATOM 666 C CA . ARG A 1 86 ? 8.814 -9.388 10.528 1.00 96.50 86 ARG A CA 1
ATOM 667 C C . ARG A 1 86 ? 9.218 -8.919 9.132 1.00 96.50 86 ARG A C 1
ATOM 669 O O . ARG A 1 86 ? 8.460 -8.989 8.169 1.00 96.50 86 ARG A O 1
ATOM 676 N N . GLU A 1 87 ? 10.476 -8.508 9.009 1.00 95.06 87 GLU A N 1
ATOM 677 C CA . GLU A 1 87 ? 11.063 -8.163 7.716 1.00 95.06 87 GLU A CA 1
ATOM 678 C C . GLU A 1 87 ? 11.286 -9.426 6.864 1.00 95.06 87 GLU A C 1
ATOM 680 O O . GLU A 1 87 ? 11.920 -10.404 7.277 1.00 95.06 87 GLU A O 1
ATOM 685 N N . ARG A 1 88 ? 10.782 -9.381 5.634 1.00 94.44 88 ARG A N 1
ATOM 686 C CA . ARG A 1 88 ? 10.994 -10.348 4.557 1.00 94.44 88 ARG A CA 1
ATOM 687 C C . ARG A 1 88 ? 11.930 -9.757 3.511 1.00 94.44 88 ARG A C 1
ATOM 689 O O . ARG A 1 88 ? 12.103 -8.543 3.435 1.00 94.44 88 ARG A O 1
ATOM 696 N N . ARG A 1 89 ? 12.545 -10.626 2.702 1.00 93.88 89 ARG A N 1
ATOM 697 C CA . ARG A 1 89 ? 13.437 -10.236 1.601 1.00 93.88 89 ARG A CA 1
ATOM 698 C C . ARG A 1 89 ? 13.197 -11.066 0.354 1.00 93.88 89 ARG A C 1
ATOM 700 O O . ARG A 1 89 ? 12.840 -12.237 0.452 1.00 93.88 89 ARG A O 1
ATOM 707 N N . ASN A 1 90 ? 13.419 -10.459 -0.807 1.00 89.19 90 ASN A N 1
ATOM 708 C CA . ASN A 1 90 ? 13.370 -11.137 -2.097 1.00 89.19 90 ASN A CA 1
ATOM 709 C C . ASN A 1 90 ? 14.791 -11.336 -2.637 1.00 89.19 90 ASN A C 1
ATOM 711 O O . ASN A 1 90 ? 15.774 -10.901 -2.033 1.00 89.19 90 ASN A O 1
ATOM 715 N N . VAL A 1 91 ? 14.890 -11.973 -3.802 1.00 87.81 91 VAL A N 1
ATOM 716 C CA . VAL A 1 91 ? 16.165 -12.247 -4.487 1.00 87.81 91 VAL A CA 1
ATOM 717 C C . VAL A 1 91 ? 16.952 -10.980 -4.852 1.00 87.81 91 VAL A C 1
ATOM 719 O O . VAL A 1 91 ? 18.164 -11.040 -5.008 1.00 87.81 91 VAL A O 1
ATOM 722 N N . TRP A 1 92 ? 16.285 -9.824 -4.924 1.00 84.94 92 TRP A N 1
ATOM 723 C CA . TRP A 1 92 ? 16.885 -8.509 -5.182 1.00 84.94 92 TRP A CA 1
ATOM 724 C C . TRP A 1 92 ? 17.266 -7.761 -3.894 1.00 84.94 92 TRP A C 1
ATOM 726 O O . TRP A 1 92 ? 17.649 -6.590 -3.924 1.00 84.94 92 TRP A O 1
ATOM 736 N N . GLY A 1 93 ? 17.103 -8.398 -2.731 1.00 86.06 93 GLY A N 1
ATOM 737 C CA . GLY A 1 93 ? 17.346 -7.786 -1.428 1.00 86.06 93 GLY A CA 1
ATOM 738 C C . GLY A 1 93 ? 16.394 -6.632 -1.095 1.00 86.06 93 GLY A C 1
ATOM 739 O O . GLY A 1 93 ? 16.741 -5.794 -0.257 1.00 86.06 93 GLY A O 1
ATOM 740 N N . LEU A 1 94 ? 15.242 -6.537 -1.771 1.00 89.62 94 LEU A N 1
ATOM 741 C CA . LEU A 1 94 ? 14.150 -5.640 -1.391 1.00 89.62 94 LEU A CA 1
ATOM 742 C C . LEU A 1 94 ? 13.526 -6.175 -0.104 1.00 89.62 94 LEU A C 1
ATOM 744 O O . LEU A 1 94 ? 13.283 -7.377 0.007 1.00 89.62 94 LEU A O 1
ATOM 748 N N . ARG A 1 95 ? 13.312 -5.285 0.863 1.00 91.50 95 ARG A N 1
ATOM 749 C CA . ARG A 1 95 ? 12.781 -5.606 2.189 1.00 91.50 95 ARG A CA 1
ATOM 750 C C . ARG A 1 95 ? 11.349 -5.120 2.311 1.00 91.50 95 ARG A C 1
ATOM 752 O O . ARG A 1 95 ? 11.055 -4.020 1.849 1.00 91.50 95 ARG A O 1
ATOM 759 N N . TRP A 1 96 ? 10.493 -5.915 2.939 1.00 92.44 96 TRP A N 1
ATOM 760 C CA . TRP A 1 96 ? 9.115 -5.531 3.249 1.00 92.44 96 TRP A CA 1
ATOM 761 C C . TRP A 1 96 ? 8.642 -6.212 4.537 1.00 92.44 96 TRP A C 1
ATOM 763 O O . TRP A 1 96 ? 9.178 -7.262 4.896 1.00 92.44 96 TRP A O 1
ATOM 773 N N . PRO A 1 97 ? 7.671 -5.633 5.249 1.00 95.25 97 PRO A N 1
ATOM 774 C CA . PRO A 1 97 ? 7.019 -6.282 6.387 1.00 95.25 97 PRO A CA 1
ATOM 775 C C . PRO A 1 97 ? 6.099 -7.429 5.934 1.00 95.25 97 PRO A C 1
ATOM 777 O O . PRO A 1 97 ? 5.429 -7.303 4.913 1.00 95.25 97 PRO A O 1
ATOM 780 N N . ASP A 1 98 ? 6.001 -8.529 6.684 1.00 96.62 98 ASP A N 1
ATOM 781 C CA . ASP A 1 98 ? 4.941 -9.532 6.459 1.00 96.62 98 ASP A CA 1
ATOM 782 C C . ASP A 1 98 ? 3.596 -9.171 7.099 1.00 96.62 98 ASP A C 1
ATOM 784 O O . ASP A 1 98 ? 2.572 -9.735 6.720 1.00 96.62 98 ASP A O 1
ATOM 788 N N . SER A 1 99 ? 3.578 -8.208 8.016 1.00 97.94 99 SER A N 1
ATOM 789 C CA . SER A 1 99 ? 2.360 -7.689 8.632 1.00 97.94 99 SER A CA 1
ATOM 790 C C . SER A 1 99 ? 2.550 -6.271 9.167 1.00 97.94 99 SER A C 1
ATOM 792 O O . SER A 1 99 ? 3.669 -5.760 9.254 1.00 97.94 99 SER A O 1
ATOM 794 N N . ALA A 1 100 ? 1.458 -5.619 9.548 1.00 98.00 100 ALA A N 1
ATOM 795 C CA . ALA A 1 100 ? 1.492 -4.414 10.358 1.00 98.00 100 ALA A CA 1
ATOM 796 C C . ALA A 1 100 ? 0.308 -4.334 11.316 1.00 98.00 100 ALA A C 1
ATOM 798 O O . ALA A 1 100 ? -0.768 -4.875 11.063 1.00 98.00 100 ALA A O 1
ATOM 799 N N . VAL A 1 101 ? 0.515 -3.614 12.412 1.00 98.31 101 VAL A N 1
ATOM 800 C CA . VAL A 1 101 ? -0.508 -3.301 13.404 1.00 98.31 101 VAL A CA 1
ATOM 801 C C . VAL A 1 101 ? -0.547 -1.796 13.608 1.00 98.31 101 VAL A C 1
ATOM 803 O O . VAL A 1 101 ? 0.492 -1.159 13.760 1.00 98.31 101 VAL A O 1
ATOM 806 N N . PHE A 1 102 ? -1.735 -1.211 13.609 1.00 97.75 102 PHE A N 1
ATOM 807 C CA . PHE A 1 102 ? -1.928 0.213 13.869 1.00 97.75 102 PHE A CA 1
ATOM 808 C C . PHE A 1 102 ? -3.298 0.457 14.485 1.00 97.75 102 PHE A C 1
ATOM 810 O O . PHE A 1 102 ? -4.126 -0.448 14.560 1.00 97.75 102 PHE A O 1
ATOM 817 N N . ALA A 1 103 ? -3.529 1.680 14.941 1.00 96.75 103 ALA A N 1
ATOM 818 C CA . ALA A 1 103 ? -4.840 2.104 15.394 1.00 96.75 103 ALA A CA 1
ATOM 819 C C . ALA A 1 103 ? -5.543 2.914 14.298 1.00 96.75 103 ALA A C 1
ATOM 821 O O . ALA A 1 103 ? -4.919 3.760 13.652 1.00 96.75 103 ALA A O 1
ATOM 822 N N . ASP A 1 104 ? -6.832 2.657 14.096 1.00 95.88 104 ASP A N 1
ATOM 823 C CA . ASP A 1 104 ? -7.683 3.475 13.231 1.00 95.88 104 ASP A CA 1
ATOM 824 C C . ASP A 1 104 ? -7.925 4.880 13.851 1.00 95.88 104 ASP A C 1
ATOM 826 O O . ASP A 1 104 ? -7.396 5.186 14.938 1.00 95.88 104 ASP A O 1
ATOM 830 N N . PRO A 1 105 ? -8.675 5.775 13.176 1.00 95.75 105 PRO A N 1
ATOM 831 C CA . PRO A 1 105 ? -8.985 7.098 13.720 1.00 95.75 105 PRO A CA 1
ATOM 832 C C . PRO A 1 105 ? -9.730 7.085 15.063 1.00 95.75 105 PRO A C 1
ATOM 834 O O . PRO A 1 105 ? -9.545 8.008 15.851 1.00 95.75 105 PRO A O 1
ATOM 837 N N . ASP A 1 106 ? -10.498 6.034 15.357 1.00 94.44 106 ASP A N 1
ATOM 838 C CA . ASP A 1 106 ? -11.223 5.865 16.624 1.00 94.44 106 ASP A CA 1
ATOM 839 C C . ASP A 1 106 ? -10.383 5.162 17.705 1.00 94.44 106 ASP A C 1
ATOM 841 O O . ASP A 1 106 ? -10.793 5.053 18.859 1.00 94.44 106 ASP A O 1
ATOM 845 N N . GLY A 1 107 ? -9.177 4.705 17.361 1.00 94.88 107 GLY A N 1
ATOM 846 C CA . GLY A 1 107 ? -8.274 4.018 18.277 1.00 94.88 107 GLY A CA 1
ATOM 847 C C . GLY A 1 107 ? -8.416 2.497 18.290 1.00 94.88 107 GLY A C 1
ATOM 848 O O . GLY A 1 107 ? -7.692 1.843 19.044 1.00 94.88 107 GLY A O 1
ATOM 849 N N . HIS A 1 108 ? -9.279 1.912 17.458 1.00 95.94 108 HIS A N 1
ATOM 850 C CA . HIS A 1 108 ? -9.396 0.462 17.365 1.00 95.94 108 HIS A CA 1
ATOM 851 C C . HIS A 1 108 ? -8.163 -0.135 16.698 1.00 95.94 108 HIS A C 1
ATOM 853 O O . HIS A 1 108 ? -7.638 0.390 15.715 1.00 95.94 108 HIS A O 1
ATOM 859 N N . ILE A 1 109 ? -7.713 -1.275 17.217 1.00 97.81 109 ILE A N 1
ATOM 860 C CA . ILE A 1 109 ? -6.536 -1.958 16.689 1.00 97.81 109 ILE A CA 1
ATOM 861 C C . ILE A 1 109 ? -6.888 -2.684 15.394 1.00 97.81 109 ILE A C 1
ATOM 863 O O . ILE A 1 109 ? -7.756 -3.559 15.361 1.00 97.81 109 ILE A O 1
ATOM 867 N N . VAL A 1 110 ? -6.146 -2.347 14.348 1.00 98.31 110 VAL A N 1
ATOM 868 C CA . VAL A 1 110 ? -6.187 -2.963 13.030 1.00 98.31 110 VAL A CA 1
ATOM 869 C C . VAL A 1 110 ? -4.931 -3.803 12.861 1.00 98.31 110 VAL A C 1
ATOM 871 O O . VAL A 1 110 ? -3.819 -3.337 13.111 1.00 98.31 110 VAL A O 1
ATOM 874 N N . ARG A 1 111 ? -5.106 -5.055 12.441 1.00 98.56 111 ARG A N 1
ATOM 875 C CA . ARG A 1 111 ? -4.012 -5.947 12.045 1.00 98.56 111 ARG A CA 1
ATOM 876 C C . ARG A 1 111 ? -4.103 -6.213 10.558 1.00 98.56 111 ARG A C 1
ATOM 878 O O . ARG A 1 111 ? -5.199 -6.432 10.052 1.00 98.56 111 ARG A O 1
ATOM 885 N N . VAL A 1 112 ? -2.965 -6.193 9.885 1.00 98.50 112 VAL A N 1
ATOM 886 C CA . VAL A 1 112 ? -2.856 -6.400 8.444 1.00 98.50 112 VAL A CA 1
ATOM 887 C C . VAL A 1 112 ? -1.766 -7.413 8.188 1.00 98.50 112 VAL A C 1
ATOM 889 O O . VAL A 1 112 ? -0.640 -7.202 8.619 1.00 98.50 112 VAL A O 1
ATOM 892 N N . ASP A 1 113 ? -2.081 -8.465 7.453 1.00 98.44 113 ASP A N 1
ATOM 893 C CA . ASP A 1 113 ? -1.140 -9.491 7.033 1.00 98.44 113 ASP A CA 1
ATOM 894 C C . ASP A 1 113 ? -0.965 -9.433 5.513 1.00 98.44 113 ASP A C 1
ATOM 896 O O . ASP A 1 113 ? -1.924 -9.234 4.758 1.00 98.44 113 ASP A O 1
ATOM 900 N N . VAL A 1 114 ? 0.274 -9.607 5.056 1.00 97.94 114 VAL A N 1
ATOM 901 C CA . VAL A 1 114 ? 0.583 -9.833 3.644 1.00 97.94 114 VAL A CA 1
ATOM 902 C C . VAL A 1 114 ? 0.218 -11.275 3.314 1.00 97.94 114 VAL A C 1
ATOM 904 O O . VAL A 1 114 ? 0.912 -12.206 3.719 1.00 97.94 114 VAL A O 1
ATOM 907 N N . ASP A 1 115 ? -0.866 -11.450 2.566 1.00 96.81 115 ASP A N 1
ATOM 908 C CA . ASP A 1 115 ? -1.389 -12.763 2.191 1.00 96.81 115 ASP A CA 1
ATOM 909 C C . ASP A 1 115 ? -0.585 -13.369 1.031 1.00 96.81 115 ASP A C 1
ATOM 911 O O . ASP A 1 115 ? -0.086 -14.491 1.107 1.00 96.81 115 ASP A O 1
ATOM 915 N N . SER A 1 116 ? -0.371 -12.587 -0.031 1.00 95.06 116 SER A N 1
ATOM 916 C CA . SER A 1 116 ? 0.435 -13.003 -1.181 1.00 95.06 116 SER A CA 1
ATOM 917 C C . SER A 1 116 ? 1.115 -11.826 -1.880 1.00 95.06 116 SER A C 1
ATOM 919 O O . SER A 1 116 ? 0.686 -10.677 -1.786 1.00 95.06 116 SER A O 1
ATOM 921 N N . VAL A 1 117 ? 2.214 -12.109 -2.587 1.00 94.75 117 VAL A N 1
ATOM 922 C CA . VAL A 1 117 ? 2.932 -11.128 -3.415 1.00 94.75 117 VAL A CA 1
ATOM 923 C C . VAL A 1 117 ? 2.422 -11.244 -4.851 1.00 94.75 117 VAL A C 1
ATOM 925 O O . VAL A 1 117 ? 2.590 -12.289 -5.474 1.00 94.75 117 VAL A O 1
ATOM 928 N N . LEU A 1 118 ? 1.817 -10.173 -5.362 1.00 92.56 118 LEU A N 1
ATOM 929 C CA . LEU A 1 118 ? 1.247 -10.090 -6.710 1.00 92.56 118 LEU A CA 1
ATOM 930 C C . LEU A 1 118 ? 2.293 -9.637 -7.735 1.00 92.56 118 LEU A C 1
ATOM 932 O O . LEU A 1 118 ? 2.418 -10.236 -8.797 1.00 92.56 118 LEU A O 1
ATOM 936 N N . ASP A 1 119 ? 3.091 -8.627 -7.378 1.00 91.19 119 ASP A N 1
ATOM 937 C CA . ASP A 1 119 ? 4.203 -8.127 -8.189 1.00 91.19 119 ASP A CA 1
ATOM 938 C C . ASP A 1 119 ? 5.488 -8.136 -7.352 1.00 91.19 119 ASP A C 1
ATOM 940 O O . ASP A 1 119 ? 5.494 -7.673 -6.210 1.00 91.19 119 ASP A O 1
ATOM 944 N N . ASN A 1 120 ? 6.593 -8.649 -7.909 1.00 90.62 120 ASN A N 1
ATOM 945 C CA . ASN A 1 120 ? 7.855 -8.815 -7.181 1.00 90.62 120 ASN A CA 1
ATOM 946 C C . ASN A 1 120 ? 9.069 -8.289 -7.957 1.00 90.62 120 ASN A C 1
ATOM 948 O O . ASN A 1 120 ? 9.774 -9.037 -8.637 1.00 90.62 120 ASN A O 1
ATOM 952 N N . GLY A 1 121 ? 9.309 -6.985 -7.849 1.00 87.31 121 GLY A N 1
ATOM 953 C CA . GLY A 1 121 ? 10.406 -6.291 -8.509 1.00 87.31 121 GLY A CA 1
ATOM 954 C C . GLY A 1 121 ? 11.610 -5.991 -7.603 1.00 87.31 121 GLY A C 1
ATOM 955 O O . GLY A 1 121 ? 11.614 -6.279 -6.404 1.00 87.31 121 GLY A O 1
ATOM 956 N N . PRO A 1 122 ? 12.660 -5.380 -8.176 1.00 85.12 122 PRO A N 1
ATOM 957 C CA . PRO A 1 122 ? 13.876 -5.012 -7.446 1.00 85.12 122 PRO A CA 1
ATOM 958 C C . PRO A 1 122 ? 13.723 -3.770 -6.550 1.00 85.12 122 PRO A C 1
ATOM 960 O O . PRO A 1 122 ? 14.471 -3.609 -5.583 1.00 85.12 122 PRO A O 1
ATOM 963 N N . PHE A 1 123 ? 12.759 -2.901 -6.861 1.00 87.25 123 PHE A N 1
ATOM 964 C CA . PHE A 1 123 ? 12.467 -1.667 -6.120 1.00 87.25 123 PHE A CA 1
ATOM 965 C C . PHE A 1 123 ? 10.983 -1.485 -5.791 1.00 87.25 123 PHE A C 1
ATOM 967 O O . PHE A 1 123 ? 10.651 -0.566 -5.053 1.00 87.25 123 PHE A O 1
ATOM 974 N N . TYR A 1 124 ? 10.109 -2.322 -6.350 1.00 90.50 124 TYR A N 1
ATOM 975 C CA . TYR A 1 124 ? 8.661 -2.221 -6.219 1.00 90.50 124 TYR A CA 1
ATOM 976 C C . TYR A 1 124 ? 8.051 -3.599 -5.996 1.00 90.50 124 TYR A C 1
ATOM 978 O O . TYR A 1 124 ? 8.445 -4.566 -6.653 1.00 90.50 124 TYR A O 1
ATOM 986 N N . GLN A 1 125 ? 7.074 -3.672 -5.104 1.00 94.31 125 GLN A N 1
ATOM 987 C CA . GLN A 1 125 ? 6.255 -4.850 -4.872 1.00 94.31 125 GLN A CA 1
ATOM 988 C C . GLN A 1 125 ? 4.796 -4.457 -4.695 1.00 94.31 125 GLN A C 1
ATOM 990 O O . GLN A 1 125 ? 4.506 -3.395 -4.147 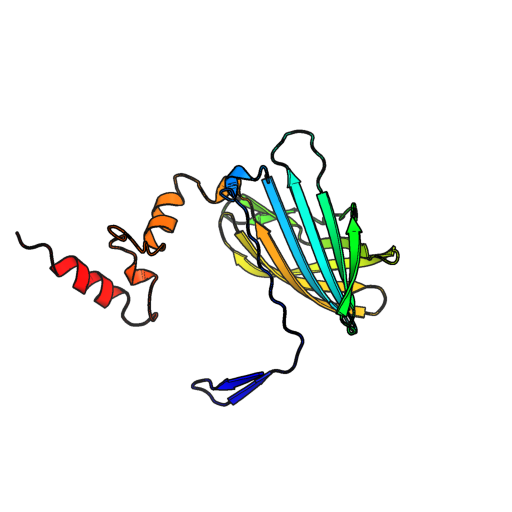1.00 94.31 125 GLN A O 1
ATOM 995 N N . ARG A 1 126 ? 3.907 -5.367 -5.091 1.00 95.88 126 ARG A N 1
ATOM 996 C CA . ARG A 1 126 ? 2.473 -5.296 -4.815 1.00 95.88 126 ARG A CA 1
ATOM 997 C C . ARG A 1 126 ? 2.020 -6.563 -4.109 1.00 95.88 126 ARG A C 1
ATOM 999 O O . ARG A 1 126 ? 2.500 -7.651 -4.430 1.00 95.88 126 ARG A O 1
ATOM 1006 N N . TYR A 1 127 ? 1.086 -6.424 -3.181 1.00 95.38 127 TYR A N 1
ATOM 1007 C CA . TYR A 1 127 ? 0.605 -7.495 -2.319 1.00 95.38 127 TYR A CA 1
ATOM 1008 C C . TYR A 1 127 ? -0.913 -7.564 -2.305 1.00 95.38 127 TYR A C 1
ATOM 1010 O O . TYR A 1 127 ? -1.577 -6.530 -2.379 1.00 95.38 127 TYR A O 1
ATOM 1018 N N . LEU A 1 128 ? -1.436 -8.770 -2.105 1.00 97.62 128 LEU A N 1
ATOM 1019 C CA . LEU A 1 128 ? -2.757 -8.959 -1.530 1.00 97.62 128 LEU A CA 1
ATOM 1020 C C . LEU A 1 128 ? -2.625 -8.886 -0.007 1.00 97.62 128 LEU A C 1
ATOM 1022 O O . LEU A 1 128 ? -1.730 -9.501 0.579 1.00 97.62 128 LEU A O 1
ATOM 1026 N N . LEU A 1 129 ? -3.506 -8.122 0.625 1.00 98.19 129 LEU A N 1
ATOM 1027 C CA . LEU A 1 129 ? -3.546 -7.943 2.069 1.00 98.19 129 LEU A CA 1
ATOM 1028 C C . LEU A 1 129 ? -4.814 -8.557 2.647 1.00 98.19 129 LEU A C 1
ATOM 1030 O O . LEU A 1 129 ? -5.882 -8.485 2.034 1.00 98.19 129 LEU A O 1
ATOM 1034 N N . ARG A 1 130 ? -4.701 -9.062 3.872 1.00 98.38 130 ARG A N 1
ATOM 1035 C CA . ARG A 1 130 ? -5.830 -9.457 4.710 1.00 98.38 130 ARG A CA 1
ATOM 1036 C C . ARG A 1 130 ? -5.800 -8.635 5.990 1.00 98.38 130 ARG A C 1
ATOM 1038 O O . ARG A 1 130 ? -4.774 -8.561 6.654 1.00 98.38 130 ARG A O 1
ATOM 1045 N N . GLY A 1 131 ? -6.907 -7.984 6.314 1.00 98.19 131 GLY A N 1
ATOM 1046 C CA . GLY A 1 131 ? -7.018 -7.065 7.441 1.00 98.19 131 GLY A CA 1
ATOM 1047 C C . GLY A 1 131 ? -8.085 -7.492 8.434 1.00 98.19 131 GLY A C 1
ATOM 1048 O O . GLY A 1 131 ? -9.088 -8.085 8.043 1.00 98.19 131 GLY A O 1
ATOM 1049 N N . ARG A 1 132 ? -7.889 -7.166 9.713 1.00 98.31 132 ARG A N 1
ATOM 1050 C CA . ARG A 1 132 ? -8.873 -7.383 10.779 1.00 98.31 132 ARG A CA 1
ATOM 1051 C C . ARG A 1 132 ? -8.959 -6.189 11.717 1.00 98.31 132 ARG A C 1
ATOM 1053 O O . ARG A 1 132 ? -7.922 -5.669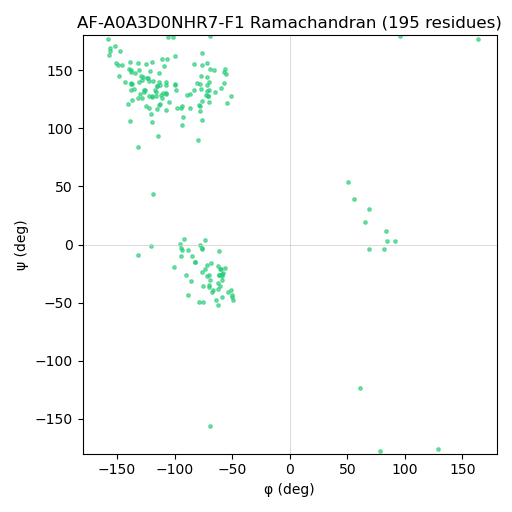 12.130 1.00 98.31 132 ARG A O 1
ATOM 1060 N N . CYS A 1 133 ? -10.173 -5.815 12.106 1.00 97.62 133 CYS A N 1
ATOM 1061 C CA . CYS A 1 133 ? -10.447 -4.814 13.135 1.00 97.62 133 CYS A CA 1
ATOM 1062 C C . CYS A 1 133 ? -11.614 -5.297 14.008 1.00 97.62 133 CYS A C 1
ATOM 1064 O O . CYS A 1 133 ? -12.757 -5.332 13.564 1.00 97.62 133 CYS A O 1
ATOM 1066 N N . GLY A 1 134 ? -11.333 -5.736 15.237 1.00 95.00 134 GLY A N 1
ATOM 1067 C CA . GLY A 1 134 ? -12.348 -6.409 16.057 1.00 95.00 134 GLY A CA 1
ATOM 1068 C C . GLY A 1 134 ? -12.847 -7.701 15.394 1.00 95.00 134 GLY A C 1
ATOM 1069 O O . GLY A 1 134 ? -12.043 -8.589 15.104 1.00 95.00 134 GLY A O 1
ATOM 1070 N N . SER A 1 135 ? -14.160 -7.804 15.174 1.00 95.44 135 SER A N 1
ATOM 1071 C CA . SER A 1 135 ? -14.800 -8.905 14.437 1.00 95.44 135 SER A CA 1
ATOM 1072 C C . SER A 1 135 ? -14.754 -8.741 12.920 1.00 95.44 135 SER A C 1
ATOM 1074 O O . SER A 1 135 ? -15.010 -9.708 12.204 1.00 95.44 135 SER A O 1
ATOM 1076 N N . ASP A 1 136 ? -14.447 -7.540 12.432 1.00 97.00 136 ASP A N 1
ATOM 1077 C CA . ASP A 1 136 ? -14.467 -7.253 11.007 1.00 97.00 136 ASP A CA 1
ATOM 1078 C C . ASP A 1 136 ? -13.217 -7.799 10.333 1.00 97.00 136 ASP A C 1
ATOM 1080 O O . ASP A 1 136 ? -12.094 -7.643 10.825 1.00 97.00 136 ASP A O 1
ATOM 1084 N N . GLU A 1 137 ? -13.420 -8.395 9.165 1.00 97.50 137 GLU A N 1
ATOM 1085 C CA . GLU A 1 137 ? -12.365 -8.862 8.283 1.00 97.50 137 GLU A CA 1
ATOM 1086 C C . GLU A 1 137 ? -12.517 -8.205 6.911 1.00 97.50 137 GLU A C 1
ATOM 1088 O O . GLU A 1 137 ? -13.627 -7.982 6.427 1.00 97.50 137 GLU A O 1
ATOM 1093 N N . GLY A 1 138 ? -11.388 -7.892 6.284 1.00 96.19 138 GLY A N 1
ATOM 1094 C CA . GLY A 1 138 ? -11.349 -7.269 4.973 1.00 96.19 138 GLY A CA 1
ATOM 1095 C C . GLY A 1 138 ? -10.145 -7.700 4.158 1.00 96.19 138 GLY A C 1
ATOM 1096 O O . GLY A 1 138 ? -9.176 -8.259 4.674 1.00 96.19 138 GLY A O 1
ATOM 1097 N N . TYR A 1 139 ? -10.206 -7.388 2.870 1.00 96.56 139 TYR A N 1
ATOM 1098 C CA . TYR A 1 139 ? -9.126 -7.636 1.923 1.00 96.56 139 TYR A CA 1
ATOM 1099 C C . TYR A 1 139 ? -8.662 -6.328 1.313 1.00 96.56 139 TYR A C 1
ATOM 1101 O O . TYR A 1 139 ? -9.385 -5.328 1.291 1.00 96.56 139 TYR A O 1
ATOM 1109 N N . GLY A 1 140 ? -7.429 -6.327 0.834 1.00 95.44 140 GLY A N 1
ATOM 1110 C CA . GLY A 1 140 ? -6.791 -5.108 0.394 1.00 95.44 140 GLY A CA 1
ATOM 1111 C C . GLY A 1 140 ? -5.655 -5.320 -0.572 1.00 95.44 140 GLY A C 1
ATOM 1112 O O . GLY A 1 140 ? -5.256 -6.445 -0.859 1.00 95.44 140 GLY A O 1
ATOM 1113 N N . ILE A 1 141 ? -5.109 -4.207 -1.035 1.00 96.44 141 ILE A N 1
ATOM 1114 C CA . ILE A 1 141 ? -3.869 -4.184 -1.801 1.00 96.44 141 ILE A CA 1
ATOM 1115 C C . ILE A 1 141 ? -2.861 -3.355 -1.029 1.00 96.44 141 ILE A C 1
ATOM 1117 O O . ILE A 1 141 ? -3.217 -2.339 -0.433 1.00 96.44 141 ILE A O 1
ATOM 1121 N N . GLY A 1 142 ? -1.615 -3.809 -1.031 1.00 96.19 142 GLY A N 1
ATOM 1122 C CA . GLY A 1 142 ? -0.489 -3.057 -0.504 1.00 96.19 142 GLY A CA 1
ATOM 1123 C C . GLY A 1 142 ? 0.606 -2.909 -1.539 1.00 96.19 142 GLY A C 1
ATOM 1124 O O . GLY A 1 142 ? 0.739 -3.746 -2.432 1.00 96.19 142 GLY A O 1
ATOM 1125 N N . GLU A 1 143 ? 1.421 -1.877 -1.389 1.00 95.81 143 GLU A N 1
ATOM 1126 C CA . GLU A 1 143 ? 2.608 -1.659 -2.200 1.00 95.81 143 GLU A CA 1
ATOM 1127 C C . GLU A 1 143 ? 3.797 -1.281 -1.324 1.00 95.81 143 GLU A C 1
ATOM 1129 O O . GLU A 1 143 ? 3.664 -0.649 -0.275 1.00 95.81 143 GLU A O 1
ATOM 1134 N N . ASN A 1 144 ? 4.978 -1.691 -1.769 1.00 95.00 144 ASN A N 1
ATOM 1135 C CA . ASN A 1 144 ? 6.254 -1.309 -1.188 1.00 95.00 144 ASN A CA 1
ATOM 1136 C C . ASN A 1 144 ? 7.141 -0.753 -2.290 1.00 95.00 144 ASN A C 1
ATOM 1138 O O . ASN A 1 144 ? 7.313 -1.393 -3.329 1.00 95.00 144 ASN A O 1
ATOM 1142 N N . LEU A 1 145 ? 7.734 0.405 -2.043 1.00 92.06 145 LEU A N 1
ATOM 1143 C CA . LEU A 1 145 ? 8.564 1.111 -3.000 1.00 92.06 145 LEU A CA 1
ATOM 1144 C C . LEU A 1 145 ? 9.832 1.620 -2.318 1.00 92.06 145 LEU A C 1
ATOM 1146 O O . LEU A 1 145 ? 9.775 2.235 -1.256 1.00 92.06 145 LEU A O 1
ATOM 1150 N N . MET A 1 146 ? 10.977 1.408 -2.964 1.00 90.50 146 MET A N 1
ATOM 1151 C CA . MET A 1 146 ? 12.258 2.018 -2.599 1.00 90.50 146 MET A CA 1
ATOM 1152 C C . MET A 1 146 ? 12.714 2.956 -3.724 1.00 90.50 146 MET A C 1
ATOM 1154 O O . MET A 1 146 ? 13.354 2.486 -4.672 1.00 90.50 146 MET A O 1
ATOM 1158 N N . PRO A 1 147 ? 12.388 4.262 -3.651 1.00 84.69 147 PRO A N 1
ATOM 1159 C CA . PRO A 1 147 ? 12.717 5.253 -4.679 1.00 84.69 147 PRO A CA 1
ATOM 1160 C C . PRO A 1 147 ? 14.182 5.258 -5.112 1.00 84.69 147 PRO A C 1
ATOM 1162 O O . PRO A 1 147 ? 14.465 5.254 -6.309 1.00 84.69 147 PRO A O 1
ATOM 1165 N N . ASP A 1 148 ? 15.108 5.160 -4.156 1.00 77.25 148 ASP A N 1
ATOM 1166 C CA . ASP A 1 148 ? 16.555 5.169 -4.415 1.00 77.25 148 ASP A CA 1
ATOM 1167 C C . ASP A 1 148 ? 17.008 4.012 -5.329 1.00 77.25 148 ASP A C 1
ATOM 1169 O O . ASP A 1 148 ? 18.054 4.078 -5.972 1.00 77.25 148 ASP A O 1
ATOM 1173 N N . ARG A 1 149 ? 16.215 2.935 -5.418 1.00 74.56 149 ARG A N 1
ATOM 1174 C CA . ARG A 1 149 ? 16.515 1.759 -6.246 1.00 74.56 149 ARG A CA 1
ATOM 1175 C C . ARG A 1 149 ? 15.882 1.796 -7.636 1.00 74.56 149 ARG A C 1
ATOM 1177 O O . ARG A 1 149 ? 16.227 0.954 -8.466 1.00 74.56 149 ARG A O 1
ATOM 1184 N N . VAL A 1 150 ? 14.980 2.743 -7.900 1.00 67.00 150 VAL A N 1
ATOM 1185 C CA . VAL A 1 150 ? 14.313 2.898 -9.206 1.00 67.00 150 VAL A CA 1
ATOM 1186 C C . VAL A 1 150 ? 15.334 3.209 -10.303 1.00 67.00 150 VAL A C 1
ATOM 1188 O O . VAL A 1 150 ? 15.181 2.759 -11.438 1.00 67.00 150 VAL A O 1
ATOM 1191 N N . ASP A 1 151 ? 16.403 3.925 -9.954 1.00 61.69 151 ASP A N 1
ATOM 1192 C CA . ASP A 1 151 ? 17.358 4.485 -10.909 1.00 61.69 151 ASP A CA 1
ATOM 1193 C C . ASP A 1 151 ? 18.790 3.952 -10.723 1.00 61.69 151 ASP A C 1
ATOM 1195 O O . ASP A 1 151 ? 19.767 4.697 -10.770 1.00 61.69 151 ASP A O 1
ATOM 1199 N N . THR A 1 152 ? 18.932 2.642 -10.501 1.00 61.19 152 THR A N 1
ATOM 1200 C CA . THR A 1 152 ? 20.258 1.999 -10.474 1.00 61.19 152 THR A CA 1
ATOM 1201 C C . THR A 1 152 ? 20.806 1.802 -11.888 1.00 61.19 152 THR A C 1
ATOM 1203 O O . THR A 1 152 ? 20.058 1.487 -12.817 1.00 61.19 152 THR A O 1
ATOM 1206 N N . ASP A 1 153 ? 22.126 1.925 -12.067 1.00 57.28 153 ASP A N 1
ATOM 1207 C CA . ASP A 1 153 ? 22.782 1.775 -13.379 1.00 57.28 153 ASP A CA 1
ATOM 1208 C C . ASP A 1 153 ? 22.537 0.416 -14.043 1.00 57.28 153 ASP A C 1
ATOM 1210 O O . ASP A 1 153 ? 22.539 0.317 -15.268 1.00 57.28 153 ASP A O 1
ATOM 1214 N N . LEU A 1 154 ? 22.245 -0.619 -13.253 1.00 60.38 154 LEU A N 1
ATOM 1215 C CA . LEU A 1 154 ? 21.876 -1.940 -13.756 1.00 60.38 154 LEU A CA 1
ATOM 1216 C C . LEU A 1 154 ? 20.440 -1.988 -14.308 1.00 60.38 154 LEU A C 1
ATOM 1218 O O . LEU A 1 154 ? 20.173 -2.677 -15.291 1.00 60.38 154 LEU A O 1
ATOM 1222 N N . LEU A 1 155 ? 19.506 -1.259 -13.691 1.00 63.38 155 LEU A N 1
ATOM 1223 C CA . LEU A 1 155 ? 18.091 -1.258 -14.077 1.00 63.38 155 LEU A CA 1
ATOM 1224 C C . LEU A 1 155 ? 17.771 -0.193 -15.130 1.00 63.38 155 LEU A C 1
ATOM 1226 O O . LEU A 1 155 ? 16.856 -0.387 -15.931 1.00 63.38 155 LEU A O 1
ATOM 1230 N N . ARG A 1 156 ? 18.553 0.893 -15.191 1.00 66.38 156 ARG A N 1
ATOM 1231 C CA . ARG A 1 156 ? 18.427 1.965 -16.192 1.00 66.38 156 ARG A CA 1
ATOM 1232 C C . ARG A 1 156 ? 18.345 1.436 -17.633 1.00 66.38 156 ARG A C 1
ATOM 1234 O O . ARG A 1 156 ? 17.444 1.881 -18.349 1.00 66.38 156 ARG A O 1
ATOM 1241 N N . PRO A 1 157 ? 19.204 0.502 -18.095 1.00 62.28 157 PRO A N 1
ATOM 1242 C CA . PRO A 1 157 ? 19.077 -0.094 -19.424 1.00 62.28 157 PRO A CA 1
ATOM 1243 C C . PRO A 1 157 ? 17.734 -0.804 -19.638 1.00 62.28 157 PRO A C 1
ATOM 1245 O O . PRO A 1 157 ? 17.079 -0.559 -20.649 1.00 62.28 157 PRO A O 1
ATOM 1248 N N . LEU A 1 158 ? 17.275 -1.608 -18.673 1.00 68.19 158 LEU A N 1
ATOM 1249 C CA . LEU A 1 158 ? 16.022 -2.372 -18.765 1.00 68.19 158 LEU A CA 1
ATOM 1250 C C . LEU A 1 158 ? 14.786 -1.463 -18.769 1.00 68.19 158 LEU A C 1
ATOM 1252 O O . LEU A 1 158 ? 13.865 -1.659 -19.562 1.00 68.19 158 LEU A O 1
ATOM 1256 N N . VAL A 1 159 ? 14.786 -0.417 -17.941 1.00 66.06 159 VAL A N 1
ATOM 1257 C CA . VAL A 1 159 ? 13.724 0.598 -17.930 1.00 66.06 159 VAL A CA 1
ATOM 1258 C C . VAL A 1 159 ? 13.701 1.345 -19.266 1.00 66.06 159 VAL A C 1
ATOM 1260 O O . VAL A 1 159 ? 12.652 1.441 -19.904 1.00 66.06 159 VAL A O 1
ATOM 1263 N N . ARG A 1 160 ? 14.860 1.796 -19.769 1.00 66.06 160 ARG A N 1
ATOM 1264 C CA . ARG A 1 160 ? 14.971 2.463 -21.082 1.00 66.06 160 ARG A CA 1
ATOM 1265 C C . ARG A 1 160 ? 14.538 1.574 -22.248 1.00 66.06 160 ARG A C 1
ATOM 1267 O O . ARG A 1 160 ? 14.111 2.102 -23.271 1.00 66.06 160 ARG A O 1
ATOM 1274 N N . MET A 1 161 ? 14.633 0.250 -22.115 1.00 67.56 161 MET A N 1
ATOM 1275 C CA . MET A 1 161 ? 14.138 -0.688 -23.125 1.00 67.56 161 MET A CA 1
ATOM 1276 C C . MET A 1 161 ? 12.613 -0.719 -23.216 1.00 67.56 161 MET A C 1
ATOM 1278 O O . MET A 1 161 ? 12.101 -0.947 -24.306 1.00 67.56 161 MET A O 1
ATOM 1282 N N . ARG A 1 162 ? 11.894 -0.470 -22.115 1.00 64.44 162 ARG A N 1
ATOM 1283 C CA . ARG A 1 162 ? 10.425 -0.554 -22.046 1.00 64.44 162 ARG A CA 1
ATOM 1284 C C . ARG A 1 162 ? 9.716 0.802 -22.121 1.00 64.44 162 ARG A C 1
ATOM 1286 O O . ARG A 1 162 ? 8.530 0.851 -22.435 1.00 64.44 162 ARG A O 1
ATOM 1293 N N . VAL A 1 163 ? 10.413 1.901 -21.842 1.00 70.19 163 VAL A N 1
ATOM 1294 C CA . VAL A 1 163 ? 9.824 3.246 -21.878 1.00 70.19 163 VAL A CA 1
ATOM 1295 C C . VAL A 1 163 ? 9.699 3.740 -23.319 1.00 70.19 163 VAL A C 1
ATOM 1297 O O . VAL A 1 163 ? 10.697 3.924 -24.016 1.00 70.19 163 VAL A O 1
ATOM 1300 N N . HIS A 1 164 ? 8.463 4.010 -23.741 1.00 71.12 164 HIS A N 1
ATOM 1301 C CA . HIS A 1 164 ? 8.187 4.728 -24.979 1.00 71.12 164 HIS A CA 1
ATOM 1302 C C . HIS A 1 164 ? 8.397 6.232 -24.768 1.00 71.12 164 HIS A C 1
ATOM 1304 O O . HIS A 1 164 ? 7.726 6.870 -23.959 1.00 71.12 164 HIS A O 1
ATOM 1310 N N . ARG A 1 165 ? 9.319 6.812 -25.526 1.00 71.56 165 ARG A N 1
ATOM 1311 C CA . ARG A 1 165 ? 9.559 8.247 -25.626 1.00 71.56 165 ARG A CA 1
ATOM 1312 C C . ARG A 1 165 ? 8.687 8.812 -26.738 1.00 71.56 165 ARG A C 1
ATOM 1314 O O . ARG A 1 165 ? 8.702 8.301 -27.855 1.00 71.56 165 ARG A O 1
ATOM 1321 N N . ALA A 1 166 ? 7.936 9.863 -26.418 1.00 68.12 166 ALA A N 1
ATOM 1322 C CA . ALA A 1 166 ? 7.125 10.592 -27.393 1.00 68.12 166 ALA A CA 1
ATOM 1323 C C . ALA A 1 166 ? 7.988 11.398 -28.382 1.00 68.12 166 ALA A C 1
ATOM 1325 O O . ALA A 1 166 ? 7.576 11.631 -29.512 1.00 68.12 166 ALA A O 1
ATOM 1326 N N . VAL A 1 167 ? 9.198 11.790 -27.966 1.00 63.28 167 VAL A N 1
ATOM 1327 C CA . VAL A 1 167 ? 10.162 12.540 -28.778 1.00 63.28 167 VAL A CA 1
ATOM 1328 C C . VAL A 1 167 ? 11.524 11.841 -28.712 1.00 63.28 167 VAL A C 1
ATOM 1330 O O . VAL A 1 167 ? 12.020 11.535 -27.625 1.00 63.28 167 VAL A O 1
ATOM 1333 N N . GLY A 1 168 ? 12.128 11.593 -29.877 1.00 71.19 168 GLY A N 1
ATOM 1334 C CA . GLY A 1 168 ? 13.435 10.942 -30.025 1.00 71.19 168 GLY A CA 1
ATOM 1335 C C . GLY A 1 168 ? 13.378 9.431 -30.289 1.00 71.19 168 GLY A C 1
ATOM 1336 O O . GLY A 1 168 ? 12.312 8.825 -30.386 1.00 71.19 168 GLY A O 1
ATOM 1337 N N . ALA A 1 169 ? 14.554 8.813 -30.438 1.00 71.00 169 ALA A N 1
ATOM 1338 C CA . ALA A 1 169 ? 14.662 7.390 -30.743 1.00 71.00 169 ALA A CA 1
ATOM 1339 C C . ALA A 1 169 ? 14.303 6.518 -29.528 1.00 71.00 169 ALA A C 1
ATOM 1341 O O . ALA A 1 169 ? 14.842 6.679 -28.429 1.00 71.00 169 ALA A O 1
ATOM 1342 N N . ASN A 1 170 ? 13.398 5.568 -29.756 1.00 74.12 170 ASN A N 1
ATOM 1343 C CA . ASN A 1 170 ? 13.047 4.524 -28.803 1.00 74.12 170 ASN A CA 1
AT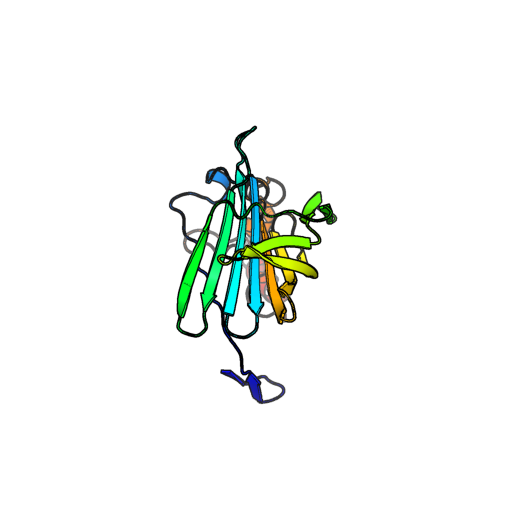OM 1344 C C . ASN A 1 170 ? 14.034 3.359 -28.868 1.00 74.12 170 ASN A C 1
ATOM 1346 O O . ASN A 1 170 ? 14.640 3.109 -29.909 1.00 74.12 170 ASN A O 1
ATOM 1350 N N . SER A 1 171 ? 14.156 2.614 -27.769 1.00 74.31 171 SER A N 1
ATOM 1351 C CA . SER A 1 171 ? 14.991 1.413 -27.742 1.00 74.31 171 SER A CA 1
ATOM 1352 C C . SER A 1 171 ? 14.556 0.415 -28.816 1.00 74.31 171 SER A C 1
ATOM 1354 O O . SER A 1 171 ? 13.359 0.176 -29.011 1.00 74.31 171 SER A O 1
ATOM 1356 N N . MET A 1 172 ? 15.527 -0.212 -29.487 1.00 76.25 172 MET A N 1
ATOM 1357 C CA . MET A 1 172 ? 15.262 -1.272 -30.465 1.00 76.25 172 MET A CA 1
ATOM 1358 C C . MET A 1 172 ? 14.501 -2.452 -29.846 1.00 76.25 172 MET A C 1
ATOM 1360 O O . MET A 1 172 ? 13.744 -3.114 -30.542 1.00 76.25 172 MET A O 1
ATOM 1364 N N . TRP A 1 173 ? 14.631 -2.648 -28.532 1.00 70.38 173 TRP A N 1
ATOM 1365 C CA . TRP A 1 173 ? 14.005 -3.724 -27.765 1.00 70.38 173 TRP A CA 1
ATOM 1366 C C . TRP A 1 173 ? 12.576 -3.419 -27.305 1.00 70.38 173 TRP A C 1
ATOM 1368 O O . TRP A 1 173 ? 11.883 -4.322 -26.846 1.00 70.38 173 TRP A O 1
ATOM 1378 N N . LEU A 1 174 ? 12.111 -2.174 -27.459 1.00 68.81 174 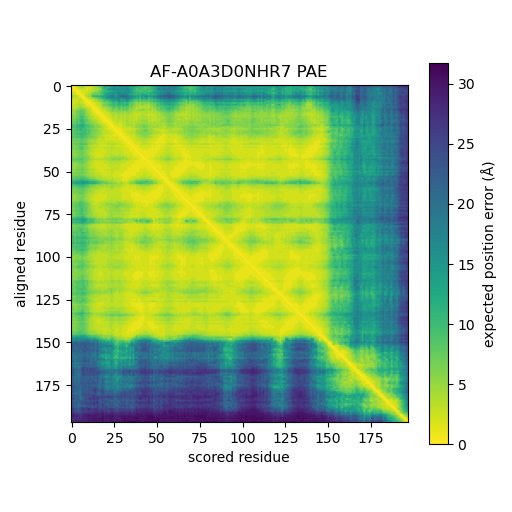LEU A N 1
ATOM 1379 C CA . LEU A 1 174 ? 10.770 -1.740 -27.055 1.00 68.81 174 LEU A CA 1
ATOM 1380 C C . LEU A 1 174 ? 9.625 -2.637 -27.572 1.00 68.81 174 LEU A C 1
ATOM 1382 O O . LEU A 1 174 ? 8.722 -2.915 -26.785 1.00 68.81 174 LEU A O 1
ATOM 1386 N N . PRO A 1 175 ? 9.657 -3.172 -28.815 1.00 68.88 175 PRO A N 1
ATOM 1387 C CA . PRO A 1 175 ? 8.613 -4.067 -29.327 1.00 68.88 175 PRO A CA 1
ATOM 1388 C C . PRO A 1 175 ? 8.443 -5.390 -28.567 1.00 68.88 175 PRO A C 1
ATOM 1390 O O . PRO A 1 175 ? 7.396 -6.025 -28.692 1.00 68.88 175 PRO A O 1
ATOM 1393 N N . LEU A 1 176 ? 9.440 -5.816 -27.780 1.00 66.06 176 LEU A N 1
ATOM 1394 C CA . LEU A 1 176 ? 9.322 -6.990 -26.906 1.00 66.06 176 LEU A CA 1
ATOM 1395 C C . LEU A 1 176 ? 8.417 -6.729 -25.694 1.00 66.06 176 LEU A C 1
ATOM 1397 O O . LEU A 1 176 ? 7.958 -7.673 -25.053 1.00 66.06 176 LEU A O 1
ATOM 1401 N N . PHE A 1 177 ? 8.166 -5.460 -25.378 1.00 67.75 177 PHE A N 1
ATOM 1402 C CA . PHE A 1 177 ? 7.433 -5.032 -24.189 1.00 67.75 177 PHE A CA 1
ATOM 1403 C C . PHE A 1 177 ? 6.180 -4.214 -24.519 1.00 67.75 177 PHE A C 1
ATOM 1405 O O . PHE A 1 177 ? 5.462 -3.820 -23.602 1.00 67.75 177 PHE A O 1
ATOM 1412 N N . SER A 1 178 ? 5.916 -3.965 -25.806 1.00 59.00 178 SER A N 1
ATOM 1413 C CA . SER A 1 178 ? 4.740 -3.253 -26.301 1.00 59.00 178 SER A CA 1
ATOM 1414 C C . SER A 1 178 ? 3.926 -4.107 -27.285 1.00 59.00 178 SER A C 1
ATOM 1416 O O . SER A 1 178 ? 4.472 -4.838 -28.119 1.00 59.00 178 SER A O 1
ATOM 1418 N N . GLY A 1 179 ? 2.597 -4.012 -27.172 1.00 61.47 179 GLY A N 1
ATOM 1419 C CA . GLY A 1 179 ? 1.637 -4.811 -27.942 1.00 61.47 179 GLY A CA 1
ATOM 1420 C C . GLY A 1 179 ? 1.447 -6.239 -27.418 1.00 61.47 179 GLY A C 1
ATOM 1421 O O . GLY A 1 179 ? 2.042 -6.628 -26.408 1.00 61.47 179 GLY A O 1
ATOM 1422 N N . ASP A 1 180 ? 0.623 -7.014 -28.126 1.00 62.16 180 ASP A N 1
ATOM 1423 C CA . ASP A 1 180 ? 0.241 -8.377 -27.736 1.00 62.16 180 ASP A CA 1
ATOM 1424 C C . ASP A 1 180 ? 1.431 -9.310 -27.523 1.00 62.16 180 ASP A C 1
ATOM 1426 O O . ASP A 1 180 ? 2.500 -9.159 -28.126 1.00 62.16 180 ASP A O 1
ATOM 1430 N N . VAL A 1 181 ? 1.250 -10.289 -26.637 1.00 58.53 181 VAL A N 1
ATOM 1431 C CA . VAL A 1 181 ? 2.284 -11.285 -26.321 1.00 58.53 181 VAL A CA 1
ATOM 1432 C C . VAL A 1 181 ? 2.659 -12.083 -27.574 1.00 58.53 181 VAL A C 1
ATOM 1434 O O . VAL A 1 181 ? 3.845 -12.331 -27.818 1.00 58.53 181 VAL A O 1
ATOM 1437 N N . ASP A 1 182 ? 1.672 -12.352 -28.426 1.00 61.00 182 ASP A N 1
ATOM 1438 C CA . ASP A 1 182 ? 1.859 -12.991 -29.719 1.00 61.00 182 ASP A CA 1
ATOM 1439 C C . ASP A 1 182 ? 2.558 -12.044 -30.710 1.00 61.00 182 ASP A C 1
ATOM 1441 O O . ASP A 1 182 ? 2.197 -10.879 -30.906 1.00 61.00 182 ASP A O 1
ATOM 1445 N N . GLY A 1 183 ? 3.638 -12.530 -31.330 1.00 63.62 183 GLY A N 1
ATOM 1446 C CA . GLY A 1 183 ? 4.379 -11.789 -32.358 1.00 63.62 183 GLY A CA 1
ATOM 1447 C C . GLY A 1 183 ? 5.423 -10.781 -31.854 1.00 63.62 183 GLY A C 1
ATOM 1448 O O . GLY A 1 183 ? 5.954 -10.013 -32.656 1.00 63.62 183 GLY A O 1
ATOM 1449 N N . ARG A 1 184 ? 5.791 -10.783 -30.564 1.00 70.94 184 ARG A N 1
ATOM 1450 C CA . ARG A 1 184 ? 6.880 -9.927 -30.029 1.00 70.94 184 ARG A CA 1
ATOM 1451 C C . ARG A 1 184 ? 8.178 -10.029 -30.836 1.00 70.94 184 ARG A C 1
ATOM 1453 O O . ARG A 1 184 ? 8.777 -9.016 -31.197 1.00 70.94 184 ARG A O 1
ATOM 1460 N N . TRP A 1 185 ? 8.576 -11.252 -31.180 1.00 68.50 185 TRP A N 1
ATOM 1461 C CA . TRP A 1 185 ? 9.794 -11.514 -31.949 1.00 68.50 185 TRP A CA 1
ATOM 1462 C C . TRP A 1 185 ? 9.689 -11.065 -33.409 1.00 68.50 185 TRP A C 1
ATOM 1464 O O . TRP A 1 185 ? 10.648 -10.518 -33.951 1.00 68.50 185 TRP A O 1
ATOM 1474 N N . SER A 1 186 ? 8.520 -11.212 -34.040 1.00 68.31 186 SER A N 1
ATOM 1475 C CA . SER A 1 186 ? 8.321 -10.778 -35.427 1.00 68.31 186 SER A CA 1
ATOM 1476 C C . SER A 1 186 ? 8.318 -9.251 -35.553 1.00 68.31 186 SER A C 1
ATOM 1478 O O . SER A 1 186 ? 8.862 -8.717 -36.520 1.00 68.31 186 SER A O 1
ATOM 1480 N N . ARG A 1 187 ? 7.794 -8.527 -34.553 1.00 71.25 187 ARG A N 1
ATOM 1481 C CA . ARG A 1 187 ? 7.879 -7.056 -34.482 1.00 71.25 187 ARG A CA 1
ATOM 1482 C C . ARG A 1 187 ? 9.307 -6.560 -34.280 1.00 71.25 187 ARG A C 1
ATOM 1484 O O . ARG A 1 187 ? 9.687 -5.565 -34.894 1.00 71.25 187 ARG A O 1
ATOM 1491 N N . LEU A 1 188 ? 10.094 -7.253 -33.455 1.00 67.12 188 LEU A N 1
ATOM 1492 C CA . LEU A 1 188 ? 11.506 -6.930 -33.267 1.00 67.12 188 LEU A CA 1
ATOM 1493 C C . LEU A 1 188 ? 12.282 -7.098 -34.584 1.00 67.12 188 LEU A C 1
ATOM 1495 O O . LEU A 1 188 ? 12.918 -6.154 -35.044 1.00 67.12 188 LEU A O 1
ATOM 1499 N N . LEU A 1 189 ? 12.148 -8.257 -35.237 1.00 69.31 189 LEU A N 1
ATOM 1500 C CA . LEU A 1 189 ? 12.847 -8.584 -36.487 1.00 69.31 189 LEU A CA 1
ATOM 1501 C C . LEU A 1 189 ? 12.477 -7.651 -37.651 1.00 69.31 189 LEU A C 1
ATOM 1503 O O . LEU A 1 189 ? 13.354 -7.240 -38.410 1.00 69.31 189 LEU A O 1
ATOM 1507 N N . LYS A 1 190 ? 11.203 -7.246 -37.761 1.00 63.59 190 LYS A N 1
ATOM 1508 C CA . LYS A 1 190 ? 10.752 -6.269 -38.771 1.00 63.59 190 LYS A CA 1
ATOM 1509 C C . LYS A 1 190 ? 11.422 -4.899 -38.629 1.00 63.59 190 LYS A C 1
ATOM 1511 O O . LYS A 1 190 ? 11.535 -4.184 -39.619 1.00 63.59 190 LYS A O 1
ATOM 1516 N N . ARG A 1 191 ? 11.870 -4.527 -37.426 1.00 58.34 191 ARG A N 1
ATOM 1517 C CA . ARG A 1 191 ? 12.544 -3.247 -37.166 1.00 58.34 191 ARG A CA 1
ATOM 1518 C C . ARG A 1 191 ? 14.051 -3.315 -37.437 1.00 58.34 191 ARG A C 1
ATOM 1520 O O . ARG A 1 191 ? 14.629 -2.324 -37.870 1.00 58.34 191 ARG A O 1
ATOM 1527 N N . SER A 1 192 ? 14.667 -4.481 -37.237 1.00 56.03 192 SER A N 1
ATOM 1528 C CA . SER A 1 192 ? 16.094 -4.730 -37.497 1.00 56.03 192 SER A CA 1
ATOM 1529 C C . SER A 1 192 ? 16.438 -4.795 -38.990 1.00 56.03 192 SER A C 1
ATOM 1531 O O . SER A 1 192 ? 17.557 -4.474 -39.374 1.00 56.03 192 SER A O 1
ATOM 1533 N N . GLY A 1 193 ? 15.481 -5.177 -39.844 1.00 46.06 193 GLY A N 1
ATOM 1534 C CA . GLY A 1 193 ? 15.667 -5.300 -41.298 1.00 46.06 193 GLY A CA 1
ATOM 1535 C C . GLY A 1 193 ? 15.748 -3.977 -42.077 1.00 46.06 193 GLY A C 1
ATOM 1536 O O . GLY A 1 193 ? 15.798 -4.003 -43.302 1.00 46.06 193 GLY A O 1
ATOM 1537 N N . GLY A 1 194 ? 15.729 -2.827 -41.393 1.00 40.38 194 GLY A N 1
ATOM 1538 C CA . GLY A 1 194 ? 15.818 -1.494 -42.003 1.00 40.38 194 GLY A CA 1
ATOM 1539 C C . GLY A 1 194 ? 17.232 -0.908 -42.093 1.00 40.38 194 GLY A C 1
ATOM 1540 O O . GLY A 1 194 ? 17.395 0.163 -42.673 1.00 40.38 194 GLY A O 1
ATOM 1541 N N . ALA A 1 195 ? 18.252 -1.572 -41.540 1.00 36.75 195 ALA A N 1
ATOM 1542 C CA . ALA A 1 195 ? 19.642 -1.167 -41.733 1.00 36.75 195 ALA A CA 1
ATOM 1543 C C . ALA A 1 195 ? 20.121 -1.657 -43.108 1.00 36.75 195 ALA A C 1
ATOM 1545 O O . ALA A 1 195 ? 20.585 -2.788 -43.252 1.00 36.75 195 ALA A O 1
ATOM 1546 N N . ARG A 1 196 ? 19.947 -0.821 -44.139 1.00 32.78 196 ARG A N 1
ATOM 1547 C CA . ARG A 1 196 ? 20.643 -1.007 -45.417 1.00 32.78 196 ARG A CA 1
ATOM 1548 C C . ARG A 1 196 ? 22.123 -0.668 -45.225 1.00 32.78 196 ARG A C 1
ATOM 1550 O O . ARG A 1 196 ? 22.433 0.355 -44.618 1.00 32.78 196 ARG A O 1
ATOM 1557 N N . VAL A 1 197 ? 22.969 -1.571 -45.725 1.00 35.00 197 VAL A N 1
ATOM 1558 C CA . VAL A 1 197 ? 24.398 -1.371 -46.024 1.00 35.00 197 VAL A CA 1
ATOM 1559 C C . VAL A 1 197 ? 24.575 -0.144 -46.912 1.00 35.00 197 VAL A C 1
ATOM 1561 O O . VAL A 1 197 ? 23.717 0.036 -47.810 1.00 35.00 197 VAL A O 1
#

Solvent-accessible surface area (backbone atoms only — not comparable to full-atom values): 11226 Å² total; per-residue (Å²): 90,78,42,86,46,101,90,47,79,44,81,49,86,83,88,84,86,87,88,86,89,86,70,101,58,60,68,60,71,68,49,41,42,34,38,40,37,36,39,32,46,38,84,70,32,34,42,36,39,40,40,37,31,45,54,55,87,90,54,72,67,48,24,38,33,36,38,36,38,76,89,66,54,72,48,72,26,72,70,33,64,67,42,66,45,58,78,44,72,50,99,65,68,37,71,47,58,46,26,38,37,35,42,51,81,89,60,52,58,34,41,36,37,58,72,45,78,75,40,88,55,64,32,42,35,32,30,38,29,40,31,36,43,86,91,45,61,26,48,27,46,29,39,40,38,27,34,70,53,65,72,34,83,81,46,44,61,61,51,48,28,60,50,83,53,95,73,74,90,58,41,82,58,26,38,70,72,47,78,62,85,74,58,24,67,60,53,35,53,66,62,63,72,68,73,74,131

Radius of gyration: 20.84 Å; Cα contacts (8 Å, |Δi|>4): 367; chains: 1; bounding box: 46×35×64 Å